Protein AF-0000000067476682 (afdb_homodimer)

Structure (mmCIF, N/CA/C/O backbone):
data_AF-0000000067476682-model_v1
#
loop_
_entity.id
_entity.type
_entity.pdbx_description
1 polymer 'Dehydrogenase/reductase SDR family member 6'
#
loop_
_atom_site.group_PDB
_atom_site.id
_atom_site.type_symbol
_atom_site.label_atom_id
_atom_site.label_alt_id
_atom_site.label_comp_id
_atom_site.label_asym_id
_atom_site.label_entity_id
_atom_site.label_seq_id
_atom_site.pdbx_PDB_ins_code
_atom_site.Cartn_x
_atom_site.Cartn_y
_atom_site.Cartn_z
_atom_site.occupancy
_atom_site.B_iso_or_equiv
_atom_site.auth_seq_id
_atom_site.auth_comp_id
_atom_site.auth_asym_id
_atom_site.auth_atom_id
_atom_site.pdbx_PDB_model_num
ATOM 1 N N . GLN A 1 1 ? -18.172 19.844 29.688 1 19.16 1 GLN A N 1
ATOM 2 C CA . GLN A 1 1 ? -17.781 18.531 29.156 1 19.16 1 GLN A CA 1
ATOM 3 C C . GLN A 1 1 ? -17.531 18.609 27.641 1 19.16 1 GLN A C 1
ATOM 5 O O . GLN A 1 1 ? -18.453 18.906 26.875 1 19.16 1 GLN A O 1
ATOM 10 N N . ALA A 1 2 ? -16.422 19.125 27.109 1 26.39 2 ALA A N 1
ATOM 11 C CA . ALA A 1 2 ? -16.125 19.641 25.766 1 26.39 2 ALA A CA 1
ATOM 12 C C . ALA A 1 2 ? -16.328 18.547 24.719 1 26.39 2 ALA A C 1
ATOM 14 O O . ALA A 1 2 ? -16.094 17.359 24.969 1 26.39 2 ALA A O 1
ATOM 15 N N . PRO A 1 3 ? -17.359 18.734 23.844 1 30.62 3 PRO A N 1
ATOM 16 C CA . PRO A 1 3 ? -17.703 17.688 22.875 1 30.62 3 PRO A CA 1
ATOM 17 C C . PRO A 1 3 ? -16.469 16.984 22.297 1 30.62 3 PRO A C 1
ATOM 19 O O . PRO A 1 3 ? -15.375 17.578 22.281 1 30.62 3 PRO A O 1
ATOM 22 N N . PRO A 1 4 ? -16.375 15.688 22.531 1 30.41 4 PRO A N 1
ATOM 23 C CA . PRO A 1 4 ? -15.266 14.891 22.016 1 30.41 4 PRO A CA 1
ATOM 24 C C . PRO A 1 4 ? -14.781 15.367 20.641 1 30.41 4 PRO A C 1
ATOM 26 O O . PRO A 1 4 ? -15.602 15.695 19.781 1 30.41 4 PRO A O 1
ATOM 29 N N . ARG A 1 5 ? -13.82 16.344 20.578 1 29.7 5 ARG A N 1
ATOM 30 C CA . ARG A 1 5 ? -13.031 16.875 19.469 1 29.7 5 ARG A CA 1
ATOM 31 C C . ARG A 1 5 ? -12.859 15.82 18.375 1 29.7 5 ARG A C 1
ATOM 33 O O . ARG A 1 5 ? -12.102 14.859 18.531 1 29.7 5 ARG A O 1
ATOM 40 N N . LEU A 1 6 ? -13.977 15.281 17.922 1 29.8 6 LEU A N 1
ATOM 41 C CA . LEU A 1 6 ? -14.047 14.586 16.656 1 29.8 6 LEU A CA 1
ATOM 42 C C . LEU A 1 6 ? -13.164 15.266 15.609 1 29.8 6 LEU A C 1
ATOM 44 O O . LEU A 1 6 ? -13.633 16.109 14.836 1 29.8 6 LEU A O 1
ATOM 48 N N . PHE A 1 7 ? -12.289 16.188 15.984 1 33.16 7 PHE A N 1
ATOM 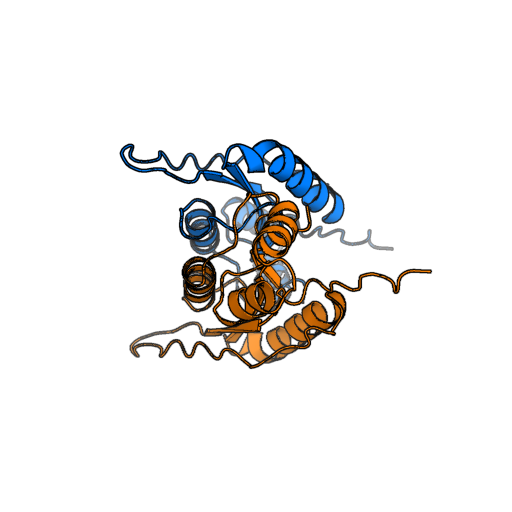49 C CA . PHE A 1 7 ? -11.336 16.594 14.953 1 33.16 7 PHE A CA 1
ATOM 50 C C . PHE A 1 7 ? -11.039 15.445 14 1 33.16 7 PHE A C 1
ATOM 52 O O . PHE A 1 7 ? -10.219 14.578 14.305 1 33.16 7 PHE A O 1
ATOM 59 N N . GLY A 1 8 ? -12.086 14.734 13.656 1 35.16 8 GLY A N 1
ATOM 60 C CA . GLY A 1 8 ? -12.125 13.68 12.656 1 35.16 8 GLY A CA 1
ATOM 61 C C . GLY A 1 8 ? -11.102 13.867 11.547 1 35.16 8 GLY A C 1
ATOM 62 O O . GLY A 1 8 ? -10.93 14.977 11.039 1 35.16 8 GLY A O 1
ATOM 63 N N . CYS A 1 9 ? -10 13.367 11.664 1 37.69 9 CYS A N 1
ATOM 64 C CA . CYS A 1 9 ? -8.938 13.258 10.672 1 37.69 9 CYS A CA 1
ATOM 65 C C . CYS A 1 9 ? -9.508 13.328 9.258 1 37.69 9 CYS A C 1
ATOM 67 O O . CYS A 1 9 ? -10.117 12.367 8.781 1 37.69 9 CYS A O 1
ATOM 69 N N . PHE A 1 10 ? -10.422 14.234 8.945 1 40.09 10 PHE A N 1
ATOM 70 C CA . PHE A 1 10 ? -10.93 14.672 7.648 1 40.09 10 PHE A CA 1
ATOM 71 C C . PHE A 1 10 ? -10.023 14.195 6.52 1 40.09 10 PHE A C 1
ATOM 73 O O . PHE A 1 10 ? -10.5 13.812 5.449 1 40.09 10 PHE A O 1
ATOM 80 N N . SER A 1 11 ? -8.758 14.695 6.625 1 45.28 11 SER A N 1
ATOM 81 C CA . SER A 1 11 ? -7.938 14.758 5.418 1 45.28 11 SER A CA 1
ATOM 82 C C . SER A 1 11 ? -7.672 13.359 4.867 1 45.28 11 SER A C 1
ATOM 84 O O . SER A 1 11 ? -6.898 13.195 3.922 1 45.28 11 SER A O 1
ATOM 86 N N . ASN A 1 12 ? -8.281 12.445 5.582 1 52.34 12 ASN A N 1
ATOM 87 C CA . ASN A 1 12 ? -8.078 11.062 5.164 1 52.34 12 ASN A CA 1
ATOM 88 C C . ASN A 1 12 ? -8.977 10.695 3.988 1 52.34 12 ASN A C 1
ATOM 90 O O . ASN A 1 12 ? -9.773 9.758 4.086 1 52.34 12 ASN A O 1
ATOM 94 N N . GLN A 1 13 ? -9.18 11.711 3.188 1 54.38 13 GLN A N 1
ATOM 95 C CA . GLN A 1 13 ? -9.961 11.344 2.008 1 54.38 13 GLN A CA 1
ATOM 96 C C . GLN A 1 13 ? -9.336 10.156 1.281 1 54.38 13 GLN A C 1
ATOM 98 O O . GLN A 1 13 ? -8.258 10.273 0.7 1 54.38 13 GLN A O 1
ATOM 103 N N . ARG A 1 14 ? -10 9.062 1.567 1 65.75 14 ARG A N 1
ATOM 104 C CA . ARG A 1 14 ? -9.664 7.871 0.803 1 65.75 14 ARG A CA 1
ATOM 105 C C . ARG A 1 14 ? -10.266 7.922 -0.595 1 65.75 14 ARG A C 1
ATOM 107 O O . ARG A 1 14 ? -11.344 8.484 -0.788 1 65.75 14 ARG A O 1
ATOM 114 N N . PHE A 1 15 ? -9.469 7.566 -1.583 1 65.5 15 PHE A N 1
ATOM 115 C CA . PHE A 1 15 ? -9.984 7.516 -2.949 1 65.5 15 PHE A CA 1
ATOM 116 C C . PHE A 1 15 ? -9.492 6.262 -3.662 1 65.5 15 PHE A C 1
ATOM 118 O O . PHE A 1 15 ? -8.555 5.605 -3.201 1 65.5 15 PHE A O 1
ATOM 125 N N . TRP A 1 16 ? -10.258 5.852 -4.695 1 70.75 16 TRP A N 1
ATOM 126 C CA . TRP A 1 16 ? -9.945 4.641 -5.445 1 70.75 16 TRP A CA 1
ATOM 127 C C . TRP A 1 16 ? -9.094 4.957 -6.668 1 70.75 16 TRP A C 1
ATOM 129 O O . TRP A 1 16 ? -9.273 6 -7.301 1 70.75 16 TRP A O 1
ATOM 139 N N . ILE A 1 17 ? -8.234 4.105 -6.965 1 68.69 17 ILE A N 1
ATOM 140 C CA . ILE A 1 17 ? -7.426 4.145 -8.18 1 68.69 17 ILE A CA 1
ATOM 141 C C . ILE A 1 17 ? -7.559 2.824 -8.93 1 68.69 17 ILE A C 1
ATOM 143 O O . ILE A 1 17 ? -7.543 1.751 -8.328 1 68.69 17 ILE A O 1
ATOM 147 N N . LYS A 1 18 ? -7.801 2.99 -10.227 1 72.44 18 LYS A N 1
ATOM 148 C CA . LYS A 1 18 ? -7.891 1.822 -11.094 1 72.44 18 LYS A CA 1
ATOM 149 C C . LYS A 1 18 ? -6.676 1.73 -12.016 1 72.44 18 LYS A C 1
ATOM 151 O O . LYS A 1 18 ? -6.172 2.75 -12.492 1 72.44 18 LYS A O 1
ATOM 156 N N . GLY A 1 19 ? -6.113 0.581 -12.117 1 74.94 19 GLY A N 1
ATOM 157 C CA . GLY A 1 19 ? -5.082 0.256 -13.086 1 74.94 19 GLY A CA 1
ATOM 158 C C . GLY A 1 19 ? -5.469 -0.875 -14.016 1 74.94 19 GLY A C 1
ATOM 159 O O . GLY A 1 19 ? -6.145 -1.82 -13.602 1 74.94 19 GLY A O 1
ATOM 160 N N . ASN A 1 20 ? -5.215 -0.686 -15.312 1 68.81 20 ASN A N 1
ATOM 161 C CA . ASN A 1 20 ? -5.484 -1.728 -16.297 1 68.81 20 ASN A CA 1
ATOM 162 C C . ASN A 1 20 ? -4.199 -2.238 -16.938 1 68.81 20 ASN A C 1
ATOM 164 O O . ASN A 1 20 ? -3.268 -1.466 -17.172 1 68.81 20 ASN A O 1
ATOM 168 N N . ARG A 1 21 ? -4.027 -3.584 -16.922 1 61.19 21 ARG A N 1
ATOM 169 C CA . ARG A 1 21 ? -2.902 -4.152 -17.656 1 61.19 21 ARG A CA 1
ATOM 170 C C . ARG A 1 21 ? -2.969 -3.781 -19.141 1 61.19 21 ARG A C 1
ATOM 172 O O . ARG A 1 21 ? -4.004 -3.951 -19.781 1 61.19 21 ARG A O 1
ATOM 179 N N . THR A 1 22 ? -1.966 -2.852 -19.609 1 50.19 22 THR A N 1
ATOM 180 C CA . THR A 1 22 ? -1.928 -2.623 -21.047 1 50.19 22 THR A CA 1
ATOM 181 C C . THR A 1 22 ? -1.384 -3.85 -21.781 1 50.19 22 THR A C 1
ATOM 183 O O . THR A 1 22 ? -0.297 -4.336 -21.453 1 50.19 22 THR A O 1
ATOM 186 N N . ARG A 1 23 ? -2.057 -4.754 -22.297 1 44.69 23 ARG A N 1
ATOM 187 C CA . ARG A 1 23 ? -1.499 -5.656 -23.297 1 44.69 23 ARG A CA 1
ATOM 188 C C . ARG A 1 23 ? -0.653 -4.898 -24.297 1 44.69 23 ARG A C 1
ATOM 190 O O . ARG A 1 23 ? -0.746 -3.672 -24.406 1 44.69 23 ARG A O 1
ATOM 197 N N . SER A 1 24 ? -0.062 -5.547 -25.484 1 42.34 24 SER A N 1
ATOM 198 C CA . SER A 1 24 ? 0.793 -5.109 -26.578 1 42.34 24 SER A CA 1
ATOM 199 C C . SER A 1 24 ? 0.52 -3.652 -26.938 1 42.34 24 SER A C 1
ATOM 201 O O . SER A 1 24 ? 1.442 -2.838 -27 1 42.34 24 SER A O 1
ATOM 203 N N . GLY A 1 25 ? -0.14 -3.316 -28.219 1 37.5 25 GLY A N 1
ATOM 204 C CA . GLY A 1 25 ? -0.131 -2.186 -29.125 1 37.5 25 GLY A CA 1
ATOM 205 C C . GLY A 1 25 ? -0.597 -0.894 -28.484 1 37.5 25 GLY A C 1
ATOM 206 O O . GLY A 1 25 ? -0.503 0.177 -29.094 1 37.5 25 GLY A O 1
ATOM 207 N N . HIS A 1 26 ? -1.739 -0.878 -27.891 1 33.44 26 HIS A N 1
ATOM 208 C CA . HIS A 1 26 ? -2.338 0.439 -27.703 1 33.44 26 HIS A CA 1
ATOM 209 C C . HIS A 1 26 ? -1.834 1.094 -26.422 1 33.44 26 HIS A C 1
ATOM 211 O O . HIS A 1 26 ? -1.628 0.415 -25.422 1 33.44 26 HIS A O 1
ATOM 217 N N . LYS A 1 27 ? -1.306 2.24 -26.719 1 34.56 27 LYS A N 1
ATOM 218 C CA . LYS A 1 27 ? -1.005 3.225 -25.672 1 34.56 27 LYS A CA 1
ATOM 219 C C . LYS A 1 27 ? -2.035 3.174 -24.562 1 34.56 27 LYS A C 1
ATOM 221 O O . LYS A 1 27 ? -3.223 3.41 -24.781 1 34.56 27 LYS A O 1
ATOM 226 N N . GLY A 1 28 ? -2.094 2.098 -23.75 1 34.84 28 GLY A N 1
ATOM 227 C CA . GLY A 1 28 ? -3.029 1.977 -22.656 1 34.84 28 GLY A CA 1
ATOM 228 C C . GLY A 1 28 ? -3.324 3.299 -21.969 1 34.84 28 GLY A C 1
ATOM 229 O O . GLY A 1 28 ? -2.412 3.979 -21.5 1 34.84 28 GLY A O 1
ATOM 230 N N . GLU A 1 29 ? -4.281 3.912 -22.5 1 33.38 29 GLU A N 1
ATOM 231 C CA . GLU A 1 29 ? -4.832 5.062 -21.797 1 33.38 29 GLU A CA 1
ATOM 232 C C . GLU A 1 29 ? -5.062 4.75 -20.312 1 33.38 29 GLU A C 1
ATOM 234 O O . GLU A 1 29 ? -5.75 3.785 -19.984 1 33.38 29 GLU A O 1
ATOM 239 N N . GLN A 1 30 ? -4.031 4.918 -19.609 1 38.88 30 GLN A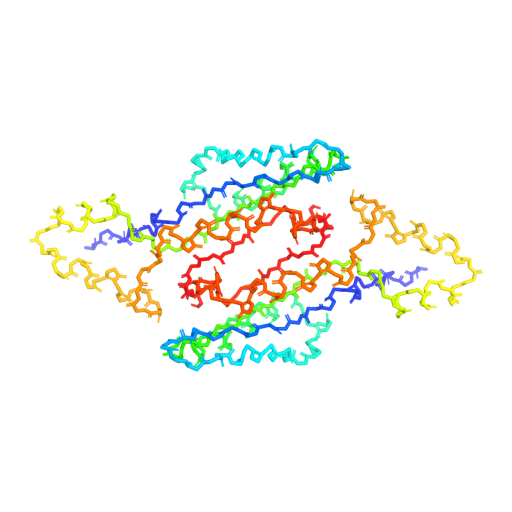 N 1
ATOM 240 C CA . GLN A 1 30 ? -4.082 4.887 -18.141 1 38.88 30 GLN A CA 1
ATOM 241 C C . GLN A 1 30 ? -5.266 5.688 -17.625 1 38.88 30 GLN A C 1
ATOM 243 O O . GLN A 1 30 ? -5.348 6.898 -17.828 1 38.88 30 GLN A O 1
ATOM 248 N N . GLN A 1 31 ? -6.523 5.258 -17.859 1 35.72 31 GLN A N 1
ATOM 249 C CA . GLN A 1 31 ? -7.562 6.059 -17.234 1 35.72 31 GLN A CA 1
ATOM 250 C C . GLN A 1 31 ? -7.473 5.973 -15.711 1 35.72 31 GLN A C 1
ATOM 252 O O . GLN A 1 31 ? -7.492 4.879 -15.141 1 35.72 31 GLN A O 1
ATOM 257 N N . ILE A 1 32 ? -6.711 6.766 -15.172 1 38.81 32 ILE A N 1
ATOM 258 C CA . ILE A 1 32 ? -6.809 7.02 -13.742 1 38.81 32 ILE A CA 1
ATOM 259 C C . ILE A 1 32 ? -8.258 7.309 -13.359 1 38.81 32 ILE A C 1
ATOM 261 O O . ILE A 1 32 ? -8.789 8.375 -13.688 1 38.81 32 ILE A O 1
ATOM 265 N N . GLY A 1 33 ? -9.109 6.398 -13.586 1 33.12 33 GLY A N 1
ATOM 266 C CA . GLY A 1 33 ? -10.422 6.707 -13.031 1 33.12 33 GLY A CA 1
ATOM 267 C C . GLY A 1 33 ? -10.398 6.887 -11.523 1 33.12 33 GLY A C 1
ATOM 268 O O . GLY A 1 33 ? -10 5.98 -10.789 1 33.12 33 GLY A O 1
ATOM 269 N N . VAL A 1 34 ? -10 8.016 -11.109 1 34.44 34 VAL A N 1
ATOM 270 C CA . VAL A 1 34 ? -10.305 8.352 -9.719 1 34.44 34 VAL A CA 1
ATOM 271 C C . VAL A 1 34 ? -11.789 8.141 -9.445 1 34.44 34 VAL A C 1
ATOM 273 O O . VAL A 1 34 ? -12.641 8.781 -10.07 1 34.44 34 VAL A O 1
ATOM 276 N N . VAL A 1 35 ? -12.234 6.992 -9.367 1 34.34 35 VAL A N 1
ATOM 277 C CA . VAL A 1 35 ? -13.602 6.934 -8.859 1 34.34 35 VAL A CA 1
ATOM 278 C C . VAL A 1 35 ? -13.742 7.855 -7.648 1 34.34 35 VAL A C 1
ATOM 280 O O . VAL A 1 35 ? -12.805 8.008 -6.859 1 34.34 35 VAL A O 1
ATOM 283 N N . ASN A 1 36 ? -14.695 8.688 -7.781 1 33.31 36 ASN A N 1
ATOM 284 C CA . ASN A 1 36 ? -15.07 9.789 -6.902 1 33.31 36 ASN A CA 1
ATOM 285 C C . ASN A 1 36 ? -14.789 9.461 -5.441 1 33.31 36 ASN A C 1
ATOM 287 O O . ASN A 1 36 ? -14.578 8.297 -5.09 1 33.31 36 ASN A O 1
ATOM 291 N N . ARG A 1 37 ? -15.227 10.516 -4.555 1 35.59 37 ARG A N 1
ATOM 292 C CA . ARG A 1 37 ? -15.117 10.977 -3.174 1 35.59 37 ARG A CA 1
ATOM 293 C C . ARG A 1 37 ? -15.469 9.859 -2.197 1 35.59 37 ARG A C 1
ATOM 295 O O . ARG A 1 37 ? -16.641 9.469 -2.096 1 35.59 37 ARG A O 1
ATOM 302 N N . CYS A 1 38 ? -14.875 8.914 -2.271 1 36.38 38 CYS A N 1
ATOM 303 C CA . CYS A 1 38 ? -15.266 7.965 -1.234 1 36.38 38 CYS A CA 1
ATOM 304 C C . CYS A 1 38 ? -15.453 8.664 0.105 1 36.38 38 CYS A C 1
ATOM 306 O O . CYS A 1 38 ? -14.875 9.727 0.339 1 36.38 38 CYS A O 1
ATOM 308 N N . VAL A 1 39 ? -16.375 8.07 0.987 1 36.25 39 VAL A N 1
ATOM 309 C CA . VAL A 1 39 ? -17.047 8.383 2.244 1 36.25 39 VAL A CA 1
ATOM 310 C C . VAL A 1 39 ? -16.016 8.641 3.334 1 36.25 39 VAL A C 1
ATOM 312 O O . VAL A 1 39 ? -15.164 7.793 3.611 1 36.25 39 VAL A O 1
ATOM 315 N N . TYR A 1 40 ? -15.578 9.875 3.289 1 38.38 40 TYR A N 1
ATOM 316 C CA . TYR A 1 40 ? -14.945 10.211 4.562 1 38.38 40 TYR A CA 1
ATOM 317 C C . TYR A 1 40 ? -15.453 9.312 5.68 1 38.38 40 TYR A C 1
ATOM 319 O O . TYR A 1 40 ? -14.688 8.906 6.555 1 38.38 40 TYR A O 1
ATOM 327 N N . SER A 1 41 ? -16.875 9.297 5.727 1 41.16 41 SER A N 1
ATOM 328 C CA . SER A 1 41 ? -17.531 8.797 6.934 1 41.16 41 SER A CA 1
ATOM 329 C C . SER A 1 41 ? -17.516 7.277 6.98 1 41.16 41 SER A C 1
ATOM 331 O O . SER A 1 41 ? -17.984 6.672 7.949 1 41.16 41 SER A O 1
ATOM 333 N N . THR A 1 42 ? -17.125 6.754 5.875 1 46.69 42 THR A N 1
ATOM 334 C CA . THR A 1 42 ? -17.219 5.309 6.051 1 46.69 42 THR A CA 1
ATOM 335 C C . THR A 1 42 ? -16.016 4.773 6.812 1 46.69 42 THR A C 1
ATOM 337 O O . THR A 1 42 ? -14.922 5.355 6.754 1 46.69 42 THR A O 1
ATOM 340 N N . THR A 1 43 ? -16.297 4.043 7.793 1 57.59 43 THR A N 1
ATOM 341 C CA . THR A 1 43 ? -15.281 3.379 8.602 1 57.59 43 THR A CA 1
ATOM 342 C C . THR A 1 43 ? -14.227 2.73 7.719 1 57.59 43 THR A C 1
ATOM 344 O O . THR A 1 43 ? -14.484 2.414 6.559 1 57.59 43 THR A O 1
ATOM 347 N N . LYS A 1 44 ? -13.016 2.92 8.055 1 60.06 44 LYS A N 1
ATOM 348 C CA . LYS A 1 44 ? -11.883 2.248 7.414 1 60.06 44 LYS A CA 1
ATOM 349 C C . LYS A 1 44 ? -12.273 0.851 6.938 1 60.06 44 LYS A C 1
ATOM 351 O O . LYS A 1 44 ? -11.945 0.458 5.82 1 60.06 44 LYS A O 1
ATOM 356 N N . ALA A 1 45 ? -13.055 0.19 7.734 1 64.69 45 ALA A N 1
ATOM 357 C CA . ALA A 1 45 ? -13.461 -1.174 7.406 1 64.69 45 ALA A CA 1
ATOM 358 C C . ALA A 1 45 ? -14.383 -1.195 6.191 1 64.69 45 ALA A C 1
ATOM 360 O O . ALA A 1 45 ? -14.25 -2.061 5.32 1 64.69 45 ALA A O 1
ATOM 361 N N . ALA A 1 46 ? -15.305 -0.254 6.145 1 68.69 46 ALA A N 1
ATOM 362 C CA . ALA A 1 46 ? -16.25 -0.21 5.035 1 68.69 46 ALA A CA 1
ATOM 363 C C . ALA A 1 46 ? -15.547 0.092 3.717 1 68.69 46 ALA A C 1
ATOM 365 O O . ALA A 1 46 ? -15.852 -0.516 2.688 1 68.69 46 ALA A O 1
ATOM 366 N N . VAL A 1 47 ? -14.578 0.922 3.764 1 71.12 47 VAL A N 1
ATOM 367 C CA . VAL A 1 47 ? -13.844 1.296 2.559 1 71.12 47 VAL A CA 1
ATOM 368 C C . VAL A 1 47 ? -13.008 0.113 2.074 1 71.12 47 VAL A C 1
ATOM 370 O O . VAL A 1 47 ? -12.969 -0.18 0.878 1 71.12 47 VAL A O 1
ATOM 373 N N . ILE A 1 48 ? -12.359 -0.546 3.027 1 74.06 48 ILE A N 1
ATOM 374 C CA . ILE A 1 48 ? -11.57 -1.719 2.68 1 74.06 48 ILE A CA 1
ATOM 375 C C . ILE A 1 48 ? -12.469 -2.785 2.059 1 74.06 48 ILE A C 1
ATOM 377 O O . ILE A 1 48 ? -12.133 -3.361 1.021 1 74.06 48 ILE A O 1
ATOM 381 N N . GLY A 1 49 ? -13.641 -2.969 2.705 1 76.19 49 GLY A N 1
ATOM 382 C CA . GLY A 1 49 ? -14.586 -3.932 2.17 1 76.19 49 GLY A CA 1
ATOM 383 C C . GLY A 1 49 ? -15.078 -3.576 0.779 1 76.19 49 GLY A C 1
ATOM 384 O O . GLY A 1 49 ? -15.117 -4.43 -0.109 1 76.19 49 GLY A O 1
ATOM 385 N N . LEU A 1 50 ? -15.398 -2.387 0.587 1 72.31 50 LEU A N 1
ATOM 386 C CA . LEU A 1 50 ? -15.867 -1.937 -0.719 1 72.31 50 LEU A CA 1
ATOM 387 C C . LEU A 1 50 ? -14.766 -2.062 -1.764 1 72.31 50 LEU A C 1
ATOM 389 O O . LEU A 1 50 ? -15.016 -2.498 -2.891 1 72.31 50 LEU A O 1
ATOM 393 N N . THR A 1 51 ? -13.555 -1.681 -1.373 1 78.38 51 THR A N 1
ATOM 394 C CA . THR A 1 51 ? -12.414 -1.803 -2.273 1 78.38 51 THR A CA 1
ATOM 395 C C . THR A 1 51 ? -12.227 -3.252 -2.717 1 78.38 51 THR A C 1
ATOM 397 O O . THR A 1 51 ? -12.016 -3.521 -3.9 1 78.38 51 THR A O 1
ATOM 400 N N . LYS A 1 52 ? -12.398 -4.129 -1.79 1 81.69 52 LYS A N 1
ATOM 401 C CA . LYS A 1 52 ? -12.242 -5.551 -2.092 1 81.69 52 LYS A CA 1
ATOM 402 C C . LYS A 1 52 ? -13.344 -6.039 -3.027 1 81.69 52 LYS A C 1
ATOM 404 O O . LYS A 1 52 ? -13.078 -6.793 -3.965 1 81.69 52 LYS A O 1
ATOM 409 N N . SER A 1 53 ? -14.547 -5.57 -2.762 1 79.75 53 SER A N 1
ATOM 410 C CA . SER A 1 53 ? -15.68 -5.977 -3.596 1 79.75 53 SER A CA 1
ATOM 411 C C . SER A 1 53 ? -15.492 -5.516 -5.035 1 79.75 53 SER A C 1
ATOM 413 O O . SER A 1 53 ? -15.68 -6.297 -5.973 1 79.75 53 SER A O 1
ATOM 415 N N . VAL A 1 54 ? -15.109 -4.34 -5.246 1 77.81 54 VAL A N 1
ATOM 416 C CA . VAL A 1 54 ? -14.914 -3.779 -6.578 1 77.81 54 VAL A CA 1
ATOM 417 C C . VAL A 1 54 ? -13.758 -4.496 -7.273 1 77.81 54 VAL A C 1
ATOM 419 O O . VAL A 1 54 ? -13.859 -4.855 -8.453 1 77.81 54 VAL A O 1
ATOM 422 N N . ALA A 1 55 ? -12.711 -4.676 -6.578 1 84.75 55 ALA A N 1
ATOM 423 C CA . ALA A 1 55 ? -11.57 -5.371 -7.16 1 84.75 55 ALA A CA 1
ATOM 424 C C . ALA A 1 55 ? -11.953 -6.781 -7.602 1 84.75 55 ALA A C 1
ATOM 426 O O . ALA A 1 55 ? -11.547 -7.234 -8.68 1 84.75 55 ALA A O 1
ATOM 427 N N . ALA A 1 56 ? -12.719 -7.406 -6.793 1 83.88 56 ALA A N 1
ATOM 428 C CA . ALA A 1 56 ? -13.133 -8.773 -7.098 1 83.88 56 ALA A CA 1
ATOM 429 C C . ALA A 1 56 ? -13.977 -8.82 -8.367 1 83.88 56 ALA A C 1
ATOM 431 O O . ALA A 1 56 ? -13.844 -9.75 -9.172 1 83.88 56 ALA A O 1
ATOM 432 N N . ASP A 1 57 ? -14.742 -7.828 -8.539 1 79.31 57 ASP A N 1
ATOM 433 C CA . ASP A 1 57 ? -15.656 -7.789 -9.672 1 79.31 57 ASP A CA 1
ATOM 434 C C . ASP A 1 57 ? -14.906 -7.602 -10.984 1 79.31 57 ASP A C 1
ATOM 436 O O . ASP A 1 57 ? -15.367 -8.031 -12.039 1 79.31 57 ASP A O 1
ATOM 440 N N . PHE A 1 58 ? -13.656 -7.074 -10.898 1 81.56 58 PHE A N 1
ATOM 441 C CA . PHE A 1 58 ? -13.023 -6.672 -12.148 1 81.56 58 PHE A CA 1
ATOM 442 C C . PHE A 1 58 ? -11.695 -7.395 -12.336 1 81.56 58 PHE A C 1
ATOM 444 O O . PHE A 1 58 ? -11.031 -7.227 -13.367 1 81.56 58 PHE A O 1
ATOM 451 N N . ILE A 1 59 ? -11.336 -8.195 -11.422 1 82.81 59 ILE A N 1
ATOM 452 C CA . ILE A 1 59 ? -10 -8.789 -11.414 1 82.81 59 ILE A CA 1
ATOM 453 C C . ILE A 1 59 ? -9.836 -9.695 -12.641 1 82.81 59 ILE A C 1
ATOM 455 O O . ILE A 1 59 ? -8.766 -9.734 -13.25 1 82.81 59 ILE A O 1
ATOM 459 N N . GLN A 1 60 ? -10.852 -10.367 -13.039 1 82.88 60 GLN A N 1
ATOM 460 C CA . GLN A 1 60 ? -10.773 -11.289 -14.164 1 82.88 60 GLN A CA 1
ATOM 461 C C . GLN A 1 60 ? -10.664 -10.539 -15.484 1 82.88 60 GLN A C 1
ATOM 463 O O . GLN A 1 60 ? -10.227 -11.102 -16.484 1 82.88 60 GLN A O 1
ATOM 468 N N . GLN A 1 61 ? -11.039 -9.273 -15.477 1 83.69 61 GLN A N 1
ATOM 469 C CA . GLN A 1 61 ? -10.938 -8.438 -16.672 1 83.69 61 GLN A CA 1
ATOM 470 C C . GLN A 1 61 ? -9.578 -7.758 -16.75 1 83.69 61 GLN A C 1
ATOM 472 O O . GLN A 1 61 ? -9.32 -6.98 -17.672 1 83.69 61 GLN A O 1
ATOM 477 N N . GLY A 1 62 ? -8.797 -7.934 -15.742 1 82.62 62 GLY A N 1
ATOM 478 C CA . GLY A 1 62 ? -7.48 -7.324 -15.734 1 82.62 62 GLY A CA 1
ATOM 479 C C . GLY A 1 62 ? -7.484 -5.91 -15.18 1 82.62 62 GLY A C 1
ATOM 480 O O . GLY A 1 62 ? -6.531 -5.152 -15.391 1 82.62 62 GLY A O 1
ATOM 481 N N . ILE A 1 63 ? -8.656 -5.543 -14.578 1 83.38 63 ILE A N 1
ATOM 482 C CA . ILE A 1 63 ? -8.773 -4.215 -13.992 1 83.38 63 ILE A CA 1
ATOM 483 C C . ILE A 1 63 ? -8.453 -4.281 -12.5 1 83.38 63 ILE A C 1
ATOM 485 O O . ILE A 1 63 ? -9.031 -5.086 -11.766 1 83.38 63 ILE A O 1
ATOM 489 N N . ARG A 1 64 ? -7.492 -3.574 -12.094 1 88.19 64 ARG A N 1
ATOM 490 C CA . ARG A 1 64 ? -7.105 -3.471 -10.688 1 88.19 64 ARG A CA 1
ATOM 491 C C . ARG A 1 64 ? -7.82 -2.311 -10.008 1 88.19 64 ARG A C 1
ATOM 493 O O . ARG A 1 64 ? -8.156 -1.316 -10.656 1 88.19 64 ARG A O 1
ATOM 500 N N . CYS A 1 65 ? -8.172 -2.457 -8.773 1 86.44 65 CYS A N 1
ATOM 501 C CA . CYS A 1 65 ? -8.781 -1.399 -7.977 1 86.44 65 CYS A CA 1
ATOM 502 C C . CYS A 1 65 ? -8.172 -1.351 -6.578 1 86.44 65 CYS A C 1
ATOM 504 O O . CYS A 1 65 ? -8.148 -2.359 -5.871 1 86.44 65 CYS A O 1
ATOM 506 N N . ASN A 1 66 ? -7.617 -0.159 -6.211 1 89.19 66 ASN A N 1
ATOM 507 C CA . ASN A 1 66 ? -7.059 0.064 -4.883 1 89.19 66 ASN A CA 1
ATOM 508 C C . ASN A 1 66 ? -7.559 1.37 -4.273 1 89.19 66 ASN A C 1
ATOM 510 O O . ASN A 1 66 ? -8.016 2.26 -4.992 1 89.19 66 ASN A O 1
ATOM 514 N N . CYS A 1 67 ? -7.562 1.357 -3.008 1 85.94 67 CYS A N 1
ATOM 515 C CA . CYS A 1 67 ? -7.934 2.572 -2.291 1 85.94 67 CYS A CA 1
ATOM 516 C C . CYS A 1 67 ? -6.707 3.248 -1.691 1 85.94 67 CYS A C 1
ATOM 518 O O . CYS A 1 67 ? -5.895 2.596 -1.034 1 85.94 67 CYS A O 1
ATOM 520 N N . VAL A 1 68 ? -6.531 4.559 -2.023 1 88.88 68 VAL A N 1
ATOM 521 C CA . VAL A 1 68 ? -5.449 5.352 -1.446 1 88.88 68 VAL A CA 1
ATOM 522 C C . VAL A 1 68 ? -5.93 6.023 -0.161 1 88.88 68 VAL A C 1
ATOM 524 O O . VAL A 1 68 ? -6.996 6.641 -0.138 1 88.88 68 VAL A O 1
ATOM 527 N N . CYS A 1 69 ? -5.148 5.836 0.89 1 86.5 69 CYS A N 1
ATOM 528 C CA . CYS A 1 69 ? -5.488 6.375 2.201 1 86.5 69 CYS A CA 1
ATOM 529 C C . CYS A 1 69 ? -4.441 7.383 2.664 1 86.5 69 CYS A C 1
ATOM 531 O O . CYS A 1 69 ? -3.512 7.027 3.389 1 86.5 69 CYS A O 1
ATOM 533 N N . PRO A 1 70 ? -4.707 8.625 2.357 1 89.56 70 PRO A N 1
ATOM 534 C CA . PRO A 1 70 ? -3.73 9.648 2.721 1 89.56 70 PRO A CA 1
ATOM 535 C C . PRO A 1 70 ? -3.902 10.148 4.156 1 89.56 70 PRO A C 1
ATOM 537 O O . PRO A 1 70 ? -4.949 9.93 4.766 1 89.56 70 PRO A O 1
ATOM 540 N N . GLY A 1 71 ? -2.744 10.633 4.715 1 89.25 71 GLY A N 1
ATOM 541 C CA . GLY A 1 71 ? -2.855 11.477 5.895 1 89.25 71 GLY A CA 1
ATOM 542 C C . GLY A 1 71 ? -3.303 12.891 5.582 1 89.25 71 GLY A C 1
ATOM 543 O O . GLY A 1 71 ? -4.168 13.102 4.73 1 89.25 71 GLY A O 1
ATOM 544 N N . THR A 1 72 ? -2.764 13.789 6.371 1 88.88 72 THR A N 1
ATOM 545 C CA . THR A 1 72 ? -3.074 15.195 6.125 1 88.88 72 THR A CA 1
ATOM 546 C C . THR A 1 72 ? -2.234 15.734 4.969 1 88.88 72 THR A C 1
ATOM 548 O O . THR A 1 72 ? -1.004 15.758 5.051 1 88.88 72 THR A O 1
ATOM 551 N N . VAL A 1 73 ? -2.926 16.125 3.936 1 91.25 73 VAL A N 1
ATOM 552 C CA . VAL A 1 73 ? -2.266 16.641 2.742 1 91.25 73 VAL A CA 1
ATOM 553 C C . VAL A 1 73 ? -2.355 18.172 2.721 1 91.25 73 VAL A C 1
ATOM 555 O O . VAL A 1 73 ? -3.402 18.734 3.043 1 91.25 73 VAL A O 1
ATOM 558 N N . ASP A 1 74 ? -1.222 18.828 2.391 1 93.06 74 ASP A N 1
ATOM 559 C CA . ASP A 1 74 ? -1.22 20.281 2.248 1 93.06 74 ASP A CA 1
ATOM 560 C C . ASP A 1 74 ? -2.008 20.719 1.013 1 93.06 74 ASP A C 1
ATOM 562 O O . ASP A 1 74 ? -1.479 20.719 -0.1 1 93.06 74 ASP A O 1
ATOM 566 N N . THR A 1 75 ? -3.254 21.047 1.223 1 90.38 75 THR A N 1
ATOM 567 C CA . THR A 1 75 ? -4.16 21.469 0.164 1 90.38 75 THR A CA 1
ATOM 568 C C . THR A 1 75 ? -4.684 22.891 0.435 1 90.38 75 THR A C 1
ATOM 570 O O . THR A 1 75 ? -4.617 23.375 1.566 1 90.38 75 THR A O 1
ATOM 573 N N . PRO A 1 76 ? -5.16 23.516 -0.675 1 90.19 76 PRO A N 1
ATOM 574 C CA . PRO A 1 76 ? -5.801 24.812 -0.45 1 90.19 76 PRO A CA 1
ATOM 575 C C . PRO A 1 76 ? -6.957 24.719 0.546 1 90.19 76 PRO A C 1
ATOM 577 O O . PRO A 1 76 ? -7.133 25.625 1.368 1 90.19 76 PRO A O 1
ATOM 580 N N . SER A 1 77 ? -7.691 23.641 0.453 1 84.62 77 SER A N 1
ATOM 581 C CA . SER A 1 77 ? -8.797 23.469 1.384 1 84.62 77 SER A CA 1
ATOM 582 C C . SER A 1 77 ? -8.305 23.391 2.824 1 84.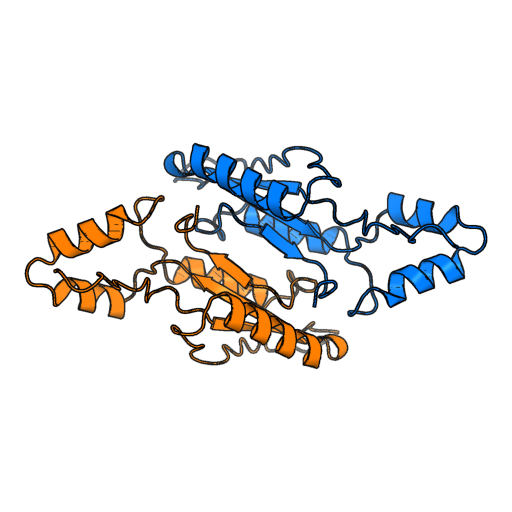62 77 SER A C 1
ATOM 584 O O . SER A 1 77 ? -8.93 23.953 3.73 1 84.62 77 SER A O 1
ATOM 586 N N . LEU A 1 78 ? -7.238 22.656 3.086 1 88.69 78 LEU A N 1
ATOM 587 C CA . LEU A 1 78 ? -6.66 22.594 4.426 1 88.69 78 LEU A CA 1
ATOM 588 C C . LEU A 1 78 ? -6.203 23.969 4.887 1 88.69 78 LEU A C 1
ATOM 590 O O . LEU A 1 78 ? -6.48 24.375 6.02 1 88.69 78 LEU A O 1
ATOM 594 N N . GLN A 1 79 ? -5.523 24.672 4.02 1 92.81 79 GLN A N 1
ATOM 595 C CA . GLN A 1 79 ? -5.035 26.016 4.344 1 92.81 79 GLN A CA 1
ATOM 596 C C . GLN A 1 79 ? -6.191 26.953 4.684 1 92.81 79 GLN A C 1
ATOM 598 O O . GLN A 1 79 ? -6.094 27.75 5.617 1 92.81 79 GLN A O 1
ATOM 603 N N . GLU A 1 80 ? -7.262 26.875 3.982 1 91.75 80 GLU A N 1
ATOM 604 C CA . GLU A 1 80 ? -8.445 27.688 4.254 1 91.75 80 GLU A CA 1
ATOM 605 C C . GLU A 1 80 ? -9.023 27.375 5.637 1 91.75 80 GLU A C 1
ATOM 607 O O . GLU A 1 80 ? -9.43 28.281 6.359 1 91.75 80 GLU A O 1
ATOM 612 N N . ARG A 1 81 ? -9.055 26.047 5.93 1 89 81 ARG A N 1
ATOM 613 C CA . ARG A 1 81 ? -9.57 25.641 7.234 1 89 81 ARG A CA 1
ATOM 614 C C . ARG A 1 81 ? -8.688 26.172 8.359 1 89 81 ARG A C 1
ATOM 616 O O . ARG A 1 81 ? -9.195 26.594 9.398 1 89 81 ARG A O 1
ATOM 623 N N . ILE A 1 82 ? -7.426 26.125 8.117 1 91.88 82 ILE A N 1
ATOM 624 C CA . ILE A 1 82 ? -6.477 26.641 9.109 1 91.88 82 ILE A CA 1
ATOM 625 C C . ILE A 1 82 ? -6.652 28.141 9.266 1 91.88 82 ILE A C 1
ATOM 627 O O . ILE A 1 82 ? -6.738 28.656 10.391 1 91.88 82 ILE A O 1
ATOM 631 N N . GLN A 1 83 ? -6.812 28.906 8.195 1 94.94 83 GLN A N 1
ATOM 632 C CA . GLN A 1 83 ? -6.918 30.359 8.18 1 94.94 83 GLN A CA 1
ATOM 633 C C . GLN A 1 83 ? -8.25 30.828 8.773 1 94.94 83 GLN A C 1
ATOM 635 O O . GLN A 1 83 ? -8.359 31.953 9.25 1 94.94 83 GLN A O 1
ATOM 640 N N . ALA A 1 84 ? -9.258 30 8.742 1 92.56 84 ALA A N 1
ATOM 641 C CA . ALA A 1 84 ? -10.594 30.344 9.227 1 92.56 84 ALA A CA 1
ATOM 642 C C . ALA A 1 84 ? -10.641 30.312 10.75 1 92.56 84 ALA A C 1
ATOM 644 O O . ALA A 1 84 ? -11.594 30.797 11.359 1 92.56 84 ALA A O 1
ATOM 645 N N . ARG A 1 85 ? -9.609 29.719 11.289 1 91.06 85 ARG A N 1
ATOM 646 C CA . ARG A 1 85 ? -9.578 29.625 12.75 1 91.06 85 ARG A CA 1
ATOM 647 C C . ARG A 1 85 ? -9.195 30.969 13.375 1 91.06 85 ARG A C 1
ATOM 649 O O . ARG A 1 85 ? -8.523 31.781 12.75 1 91.06 85 ARG A O 1
ATOM 656 N N . PRO A 1 86 ? -9.641 31.203 14.648 1 94.81 86 PRO A N 1
ATOM 657 C CA . P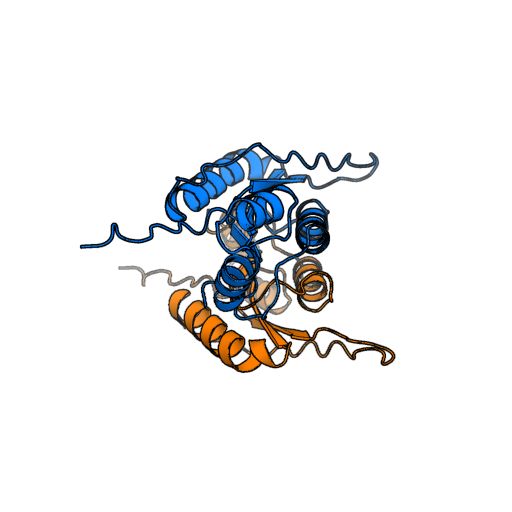RO A 1 86 ? -9.312 32.469 15.328 1 94.81 86 PRO A CA 1
ATOM 658 C C . PRO A 1 86 ? -7.809 32.719 15.414 1 94.81 86 PRO A C 1
ATOM 660 O O . PRO A 1 86 ? -7.363 33.844 15.297 1 94.81 86 PRO A O 1
ATOM 663 N N . ASN A 1 87 ? -6.969 31.656 15.625 1 96.62 87 ASN A N 1
ATOM 664 C CA . ASN A 1 87 ? -5.512 31.688 15.641 1 96.62 87 ASN A CA 1
ATOM 665 C C . ASN A 1 87 ? -4.914 30.719 14.625 1 96.62 87 ASN A C 1
ATOM 667 O O . ASN A 1 87 ? -4.629 29.578 14.953 1 96.62 87 ASN A O 1
ATOM 671 N N . PRO A 1 88 ? -4.672 31.203 13.453 1 95.19 88 PRO A N 1
ATOM 672 C CA . PRO A 1 88 ? -4.227 30.312 12.375 1 95.19 88 PRO A CA 1
ATOM 673 C C . PRO A 1 88 ? -2.883 29.656 12.68 1 95.19 88 PRO A C 1
ATOM 675 O O . PRO A 1 88 ? -2.666 28.484 12.312 1 95.19 88 PRO A O 1
ATOM 678 N N . GLU A 1 89 ? -1.994 30.422 13.312 1 95.38 89 GLU A N 1
ATOM 679 C CA . GLU A 1 89 ? -0.688 29.844 13.633 1 95.38 89 GLU A CA 1
ATOM 680 C C . GLU A 1 89 ? -0.818 28.688 14.617 1 95.38 89 GLU A C 1
ATOM 682 O O . GLU A 1 89 ? -0.164 27.656 14.453 1 95.38 89 GLU A O 1
ATOM 687 N N . GLU A 1 90 ? -1.606 28.891 15.578 1 93.88 90 GLU A N 1
ATOM 688 C CA . GLU A 1 90 ? -1.852 27.828 16.547 1 93.88 90 GLU A CA 1
ATOM 689 C C . GLU A 1 90 ? -2.562 26.641 15.898 1 93.88 90 GLU A C 1
ATOM 691 O O . GLU A 1 90 ? -2.248 25.484 16.188 1 93.88 90 GLU A O 1
ATOM 696 N N . ALA A 1 91 ? -3.514 26.938 15.062 1 92 91 ALA A N 1
ATOM 697 C CA . ALA A 1 91 ? -4.223 25.891 14.344 1 92 91 ALA A CA 1
ATOM 698 C C . ALA A 1 91 ? -3.262 25.047 13.508 1 92 91 ALA A C 1
ATOM 700 O O . ALA A 1 91 ? -3.328 23.812 13.523 1 92 91 ALA A O 1
ATOM 701 N N . ARG A 1 92 ? -2.361 25.688 12.773 1 93.69 92 ARG A N 1
ATOM 702 C CA . ARG A 1 92 ? -1.374 24.984 11.961 1 93.69 92 ARG A CA 1
ATOM 703 C C . ARG A 1 92 ? -0.478 24.109 12.82 1 93.69 92 ARG A C 1
ATOM 705 O O . ARG A 1 92 ? -0.209 22.953 12.477 1 93.69 92 ARG A O 1
ATOM 712 N N . SER A 1 93 ? -0.079 24.75 13.922 1 94.12 93 SER A N 1
ATOM 713 C CA . SER A 1 93 ? 0.774 24 14.836 1 94.12 93 SER A CA 1
ATOM 714 C C . SER A 1 93 ? 0.066 22.75 15.367 1 94.12 93 SER A C 1
ATOM 716 O O . SER A 1 93 ? 0.679 21.688 15.492 1 94.12 93 SER A O 1
ATOM 718 N N . ASP A 1 94 ? -1.18 22.844 15.656 1 88.81 94 ASP A N 1
ATOM 719 C CA . ASP A 1 94 ? -1.968 21.719 16.141 1 88.81 94 ASP A CA 1
ATOM 720 C C . ASP A 1 94 ? -2.059 20.609 15.094 1 88.81 94 ASP A C 1
ATOM 722 O O . ASP A 1 94 ? -1.961 19.422 15.422 1 88.81 94 ASP A O 1
ATOM 726 N N . PHE A 1 95 ? -2.219 21.016 13.891 1 86.62 95 PHE A N 1
ATOM 727 C CA . PHE A 1 95 ? -2.25 20.031 12.812 1 86.62 95 PHE A CA 1
ATOM 728 C C . PHE A 1 95 ? -0.896 19.344 12.664 1 86.62 95 PHE A C 1
ATOM 730 O O . PHE A 1 95 ? -0.825 18.141 12.469 1 86.62 95 PHE A O 1
ATOM 737 N N . LEU A 1 96 ? 0.103 20.156 12.789 1 91 96 LEU A N 1
ATOM 738 C CA . LEU A 1 96 ? 1.45 19.641 12.578 1 91 96 LEU A CA 1
ATOM 739 C C . LEU A 1 96 ? 1.854 18.703 13.703 1 91 96 LEU A C 1
ATOM 741 O O . LEU A 1 96 ? 2.551 17.703 13.477 1 91 96 LEU A O 1
ATOM 745 N N . LYS A 1 97 ? 1.42 18.984 14.898 1 88.75 97 LYS A N 1
ATOM 746 C CA . LYS A 1 97 ? 1.741 18.172 16.062 1 88.75 97 LYS A CA 1
ATOM 747 C C . LYS A 1 97 ? 1.202 16.75 15.906 1 88.75 97 LYS A C 1
ATOM 749 O O . LYS A 1 97 ? 1.726 15.812 16.5 1 88.75 97 LYS A O 1
ATOM 754 N N . ARG A 1 98 ? 0.268 16.625 15.055 1 83.5 98 ARG A N 1
ATOM 755 C CA . ARG A 1 98 ? -0.349 15.328 14.844 1 83.5 98 ARG A CA 1
ATOM 756 C C . ARG A 1 98 ? 0.449 14.5 13.836 1 83.5 98 ARG A C 1
ATOM 758 O O . ARG A 1 98 ? 0.25 13.289 13.727 1 83.5 98 ARG A O 1
ATOM 765 N N . GLN A 1 99 ? 1.246 15.242 13.047 1 88.38 99 GLN A N 1
ATOM 766 C CA . GLN A 1 99 ? 2.045 14.539 12.047 1 88.38 99 GLN A CA 1
ATOM 767 C C . GLN A 1 99 ? 3.355 14.039 12.641 1 88.38 99 GLN A C 1
ATOM 769 O O . GLN A 1 99 ? 4.215 14.836 13.023 1 88.38 99 GLN A O 1
ATOM 774 N N . ARG A 1 100 ? 3.547 12.789 12.656 1 85.62 100 ARG A N 1
ATOM 775 C CA . ARG A 1 100 ? 4.773 12.219 13.203 1 85.62 100 ARG A CA 1
ATOM 776 C C . ARG A 1 100 ? 5.984 12.633 12.375 1 85.62 100 ARG A C 1
ATOM 778 O O . ARG A 1 100 ? 7.094 12.75 12.906 1 85.62 100 ARG A O 1
ATOM 785 N N . THR A 1 101 ? 5.797 12.945 11.125 1 87.94 101 THR A N 1
ATOM 786 C CA . THR A 1 101 ? 6.879 13.359 10.234 1 87.94 101 THR A CA 1
ATOM 787 C C . THR A 1 101 ? 7.223 14.828 10.445 1 87.94 101 THR A C 1
ATOM 789 O O . THR A 1 101 ? 8.273 15.297 9.992 1 87.94 101 THR A O 1
ATOM 792 N N . GLY A 1 102 ? 6.324 15.625 11.055 1 88.44 102 GLY A N 1
ATOM 793 C CA . GLY A 1 102 ? 6.551 17.047 11.273 1 88.44 102 GLY A CA 1
ATOM 794 C C . GLY A 1 102 ? 6.184 17.891 10.07 1 88.44 102 GLY A C 1
ATOM 795 O O . GLY A 1 102 ? 6.504 19.078 10.023 1 88.44 102 GLY A O 1
ATOM 796 N N . ARG A 1 103 ? 5.582 17.25 9.102 1 92.44 103 ARG A N 1
ATOM 797 C CA . ARG A 1 103 ? 5.145 17.969 7.918 1 92.44 103 ARG A CA 1
ATOM 798 C C . ARG A 1 103 ? 3.873 17.359 7.34 1 92.44 103 ARG A C 1
ATOM 800 O O . ARG A 1 103 ? 3.504 16.234 7.688 1 92.44 103 ARG A O 1
ATOM 807 N N . PHE A 1 104 ? 3.223 18.125 6.473 1 92.19 104 PHE A N 1
ATOM 808 C CA . PHE A 1 104 ? 2.105 17.609 5.699 1 92.19 104 PHE A CA 1
ATOM 809 C C . PHE A 1 104 ? 2.604 16.875 4.457 1 92.19 104 PHE A C 1
ATOM 811 O O . PHE A 1 104 ? 3.699 17.156 3.967 1 92.19 104 PHE A O 1
ATOM 818 N N . ALA A 1 105 ? 1.762 15.922 4.043 1 93.5 105 ALA A N 1
ATOM 819 C CA . ALA A 1 105 ? 1.995 15.391 2.703 1 93.5 105 ALA A CA 1
ATOM 820 C C . ALA A 1 105 ? 1.755 16.453 1.635 1 93.5 105 ALA A C 1
ATOM 822 O O . ALA A 1 105 ? 0.958 17.375 1.833 1 93.5 105 ALA A O 1
ATOM 823 N N . THR A 1 106 ? 2.465 16.312 0.485 1 94.25 106 THR A N 1
ATOM 824 C CA . THR A 1 106 ? 2.188 17.172 -0.653 1 94.25 106 THR A CA 1
ATOM 825 C C . THR A 1 106 ? 1.278 16.484 -1.659 1 94.25 106 THR A C 1
ATOM 827 O O . THR A 1 106 ? 1.214 15.25 -1.695 1 94.25 106 THR A O 1
ATOM 830 N N . ALA A 1 107 ? 0.629 17.297 -2.451 1 92.38 107 ALA A N 1
ATOM 831 C CA . ALA A 1 107 ? -0.185 16.734 -3.525 1 92.38 107 ALA A CA 1
ATOM 832 C C . ALA A 1 107 ? 0.666 15.883 -4.473 1 92.38 107 ALA A C 1
ATOM 834 O O . ALA A 1 107 ? 0.198 14.875 -5.008 1 92.38 107 ALA A O 1
ATOM 835 N N . GLU A 1 108 ? 1.854 16.281 -4.609 1 94.69 108 GLU A N 1
ATOM 836 C CA . GLU A 1 108 ? 2.775 15.555 -5.48 1 94.69 108 GLU A CA 1
ATOM 837 C C . GLU A 1 108 ? 3.074 14.156 -4.93 1 94.69 108 GLU A C 1
ATOM 839 O O . GLU A 1 108 ? 3.098 13.18 -5.68 1 94.69 108 GLU A O 1
ATOM 844 N N . GLU A 1 109 ? 3.322 14.055 -3.719 1 92.44 109 GLU A N 1
ATOM 845 C CA . GLU A 1 109 ? 3.6 12.758 -3.105 1 92.44 109 GLU A CA 1
ATOM 846 C C . GLU A 1 109 ? 2.414 11.812 -3.264 1 92.44 109 GLU A C 1
ATOM 848 O O . GLU A 1 109 ? 2.596 10.625 -3.537 1 92.44 109 GLU A O 1
ATOM 853 N N . ILE A 1 110 ? 1.227 12.289 -3.158 1 91.31 110 ILE A N 1
ATOM 854 C CA . ILE A 1 110 ? 0.029 11.484 -3.365 1 91.31 110 ILE A CA 1
ATOM 855 C C . ILE A 1 110 ? -0.069 11.07 -4.832 1 91.31 110 ILE A C 1
ATOM 857 O O . ILE A 1 110 ? -0.361 9.914 -5.141 1 91.31 110 ILE A O 1
ATOM 861 N N . ALA A 1 111 ? 0.198 12.062 -5.668 1 93 111 ALA A N 1
ATOM 862 C CA . ALA A 1 111 ? 0.116 11.812 -7.105 1 93 111 ALA A CA 1
ATOM 863 C C . ALA A 1 111 ? 1.099 10.727 -7.527 1 93 111 ALA A C 1
ATOM 865 O O . ALA A 1 111 ? 0.792 9.898 -8.391 1 93 111 ALA A O 1
ATOM 866 N N . LEU A 1 112 ? 2.27 10.672 -6.973 1 93.94 112 LEU A N 1
ATOM 867 C CA . LEU A 1 112 ? 3.287 9.688 -7.324 1 93.94 112 LEU A CA 1
ATOM 868 C C . LEU A 1 112 ? 2.838 8.281 -6.941 1 93.94 112 LEU A C 1
ATOM 870 O O . LEU A 1 112 ? 3.084 7.32 -7.68 1 93.94 112 LEU A O 1
ATOM 874 N N . LEU A 1 113 ? 2.191 8.125 -5.812 1 93.31 113 LEU A N 1
ATOM 875 C CA . LEU A 1 113 ? 1.606 6.832 -5.473 1 93.31 113 LEU A CA 1
ATOM 876 C C . LEU A 1 113 ? 0.536 6.441 -6.484 1 93.31 113 LEU A C 1
ATOM 878 O O . LEU A 1 113 ? 0.492 5.293 -6.934 1 93.31 113 LEU A O 1
ATOM 882 N N . CYS A 1 114 ? -0.271 7.41 -6.867 1 90.31 114 CYS A N 1
ATOM 883 C CA . CYS A 1 114 ? -1.332 7.137 -7.832 1 90.31 114 CYS A CA 1
ATOM 884 C C . CYS A 1 114 ? -0.754 6.715 -9.18 1 90.31 114 CYS A C 1
ATOM 886 O O . CYS A 1 114 ? -1.282 5.812 -9.828 1 90.31 114 CYS A O 1
ATOM 888 N N . VAL A 1 115 ? 0.301 7.395 -9.578 1 91.62 115 VAL A N 1
ATOM 889 C CA . VAL A 1 115 ? 0.972 7.043 -10.828 1 91.62 115 VAL A CA 1
ATOM 890 C C . VAL A 1 115 ? 1.464 5.598 -10.758 1 91.62 115 VAL A C 1
ATOM 892 O O . VAL A 1 115 ? 1.252 4.82 -11.695 1 91.62 115 VAL A O 1
ATOM 895 N N . TYR A 1 116 ? 2.084 5.227 -9.734 1 92.38 116 TYR A N 1
ATOM 896 C CA . TYR A 1 116 ? 2.529 3.848 -9.555 1 92.38 116 TYR A CA 1
ATOM 897 C C . TYR A 1 116 ? 1.355 2.881 -9.633 1 92.38 116 TYR A C 1
ATOM 899 O O . TYR A 1 116 ? 1.402 1.895 -10.375 1 92.38 116 TYR A O 1
ATOM 907 N N . LEU A 1 117 ? 0.281 3.174 -8.914 1 91.75 117 LEU A N 1
ATOM 908 C CA . LEU A 1 117 ? -0.855 2.266 -8.812 1 91.75 117 LEU A CA 1
ATOM 909 C C . LEU A 1 117 ? -1.598 2.18 -10.141 1 91.75 117 LEU A C 1
ATOM 911 O O . LEU A 1 117 ? -2.264 1.18 -10.422 1 91.75 117 LEU A O 1
ATOM 915 N N . ALA A 1 118 ? -1.461 3.184 -10.93 1 90.12 118 ALA A N 1
ATOM 916 C CA . ALA A 1 118 ? -2.135 3.201 -12.219 1 90.12 118 ALA A CA 1
ATOM 917 C C . ALA A 1 118 ? -1.264 2.568 -13.305 1 90.12 118 ALA A C 1
ATOM 919 O O . ALA A 1 118 ? -1.749 2.244 -14.391 1 90.12 118 ALA A O 1
ATOM 920 N N . SER A 1 119 ? -0.038 2.363 -13.047 1 90.75 119 SER A N 1
ATOM 921 C CA . SER A 1 119 ? 0.904 1.866 -14.039 1 90.75 119 SER A CA 1
ATOM 922 C C . SER A 1 119 ? 0.927 0.342 -14.07 1 90.75 119 SER A C 1
ATOM 924 O O . SER A 1 119 ? 0.385 -0.309 -13.172 1 90.75 119 SER A O 1
ATOM 926 N N . ASP A 1 120 ? 1.67 -0.219 -15.039 1 91.31 120 ASP A N 1
ATOM 927 C CA . ASP A 1 120 ? 1.831 -1.665 -15.156 1 91.31 120 ASP A CA 1
ATOM 928 C C . ASP A 1 120 ? 2.807 -2.201 -14.117 1 91.31 120 ASP A C 1
ATOM 930 O O . ASP A 1 120 ? 2.873 -3.41 -13.883 1 91.31 120 ASP A O 1
ATOM 934 N N . GLU A 1 121 ? 3.477 -1.26 -13.438 1 91.44 121 GLU A N 1
ATOM 935 C CA . GLU A 1 121 ? 4.426 -1.674 -12.406 1 91.44 121 GLU A CA 1
ATOM 936 C C . GLU A 1 121 ? 3.707 -2.264 -11.203 1 91.44 121 GLU A C 1
ATOM 938 O O . GLU A 1 121 ? 4.316 -2.961 -10.391 1 91.44 121 GLU A O 1
ATOM 943 N N . SER A 1 122 ? 2.406 -1.984 -11.125 1 94.06 122 SER A N 1
ATOM 944 C CA . SER A 1 122 ? 1.622 -2.441 -9.984 1 94.06 122 SER A CA 1
ATOM 945 C C . SER A 1 122 ? 0.595 -3.488 -10.406 1 94.06 122 SER A C 1
ATOM 947 O O . SER A 1 122 ? -0.477 -3.588 -9.805 1 94.06 122 SER A O 1
ATOM 949 N N . ALA A 1 123 ? 0.912 -4.316 -11.398 1 91.75 123 ALA A N 1
ATOM 950 C CA . ALA A 1 123 ? -0.037 -5.223 -12.039 1 91.75 123 ALA A CA 1
ATOM 951 C C . ALA A 1 123 ? -0.573 -6.246 -11.039 1 91.75 123 ALA A C 1
ATOM 953 O O . ALA A 1 123 ? -1.677 -6.77 -11.211 1 91.75 123 ALA A O 1
ATOM 954 N N . TYR A 1 124 ? 0.15 -6.492 -10 1 92.69 124 TYR A N 1
ATOM 955 C CA . TYR A 1 124 ? -0.258 -7.535 -9.062 1 92.69 124 TYR A CA 1
ATOM 956 C C . TYR A 1 124 ? -0.742 -6.934 -7.75 1 92.69 124 TYR A C 1
ATOM 958 O O . TYR A 1 124 ? -0.908 -7.648 -6.758 1 92.69 124 TYR A O 1
ATOM 966 N N . VAL A 1 125 ? -0.891 -5.559 -7.73 1 93.38 125 VAL A N 1
ATOM 967 C CA . VAL A 1 125 ? -1.423 -4.824 -6.586 1 93.38 125 VAL A CA 1
ATOM 968 C C . VAL A 1 125 ? -2.893 -4.484 -6.828 1 93.38 125 VAL A C 1
ATOM 970 O O . VAL A 1 125 ? -3.207 -3.609 -7.637 1 93.38 125 VAL A O 1
ATOM 973 N N . THR A 1 126 ? -3.84 -5.188 -6.078 1 90.88 126 THR A N 1
ATOM 974 C CA . THR A 1 126 ? -5.254 -4.883 -6.258 1 90.88 126 THR A CA 1
ATOM 975 C C . THR A 1 126 ? -6.055 -5.281 -5.023 1 90.88 126 THR A C 1
ATOM 977 O O . THR A 1 126 ? -5.656 -6.18 -4.281 1 90.88 126 THR A O 1
ATOM 980 N N . GLY A 1 127 ? -7.055 -4.473 -4.727 1 88.19 127 GLY A N 1
ATOM 981 C CA . GLY A 1 127 ? -8.078 -4.824 -3.754 1 88.19 127 GLY A CA 1
ATOM 982 C C . GLY A 1 127 ? -7.73 -4.398 -2.34 1 88.19 127 GLY A C 1
ATOM 983 O O . GLY A 1 127 ? -8.336 -4.871 -1.377 1 88.19 127 GLY A O 1
ATOM 984 N N . ASN A 1 128 ? -6.77 -3.561 -2.15 1 87.62 128 ASN A N 1
ATOM 985 C CA . ASN A 1 128 ? -6.297 -3.246 -0.807 1 87.62 128 ASN A CA 1
ATOM 986 C C . ASN A 1 128 ? -6.102 -1.745 -0.617 1 87.62 128 ASN A C 1
ATOM 988 O O . ASN A 1 128 ? -5.91 -1.012 -1.59 1 87.62 128 ASN A O 1
ATOM 992 N N . PRO A 1 129 ? -6.184 -1.355 0.636 1 87.06 129 PRO A N 1
ATOM 993 C CA . PRO A 1 129 ? -5.766 0.022 0.907 1 87.06 129 PRO A CA 1
ATOM 994 C C . PRO A 1 129 ? -4.25 0.202 0.856 1 87.06 129 PRO A C 1
ATOM 996 O O . PRO A 1 129 ? -3.506 -0.688 1.272 1 87.06 129 PRO A O 1
ATOM 999 N N . VAL A 1 130 ? -3.895 1.28 0.258 1 91.19 130 VAL A N 1
ATOM 1000 C CA . VAL A 1 130 ? -2.504 1.722 0.331 1 91.19 130 VAL A CA 1
ATOM 1001 C C . VAL A 1 130 ? -2.412 3.002 1.158 1 91.19 130 VAL A C 1
ATOM 1003 O O . VAL A 1 130 ? -2.889 4.059 0.735 1 91.19 130 VAL A O 1
ATOM 1006 N N . ILE A 1 131 ? -1.782 2.844 2.322 1 89.5 131 ILE A N 1
ATOM 1007 C CA . ILE A 1 131 ? -1.74 3.932 3.295 1 89.5 131 ILE A CA 1
ATOM 1008 C C . ILE A 1 131 ? -0.531 4.824 3.02 1 89.5 131 ILE A C 1
ATOM 1010 O O . ILE A 1 131 ? 0.595 4.336 2.906 1 89.5 131 ILE A O 1
ATOM 1014 N N . ILE A 1 132 ? -0.809 6.074 2.824 1 92.19 132 ILE A N 1
ATOM 1015 C CA . ILE A 1 132 ? 0.216 7.102 2.676 1 92.19 132 ILE A CA 1
ATOM 1016 C C . ILE A 1 132 ? -0.06 8.25 3.645 1 92.19 132 ILE A C 1
ATOM 1018 O O . ILE A 1 132 ? -0.447 9.344 3.227 1 92.19 132 ILE A O 1
ATOM 1022 N N . ASP A 1 133 ? 0.236 7.914 4.969 1 90.12 133 ASP A N 1
ATOM 1023 C CA . ASP A 1 133 ? -0.192 8.867 5.98 1 90.12 133 ASP A CA 1
ATOM 1024 C C . ASP A 1 133 ? 0.999 9.391 6.785 1 90.12 133 ASP A C 1
ATOM 1026 O O . ASP A 1 133 ? 0.826 9.938 7.875 1 90.12 133 ASP A O 1
ATOM 1030 N N . GLY A 1 134 ? 2.184 9.164 6.32 1 90.56 134 GLY A N 1
ATOM 1031 C CA . GLY A 1 134 ? 3.363 9.656 7.02 1 90.56 134 GLY A CA 1
ATOM 1032 C C . GLY A 1 134 ? 3.518 9.062 8.406 1 90.56 134 GLY A C 1
ATOM 1033 O O . GLY A 1 134 ? 4.133 9.68 9.281 1 90.56 134 GLY A O 1
ATOM 1034 N N . GLY A 1 135 ? 2.842 8.008 8.648 1 87.19 135 GLY A N 1
ATOM 1035 C CA . GLY A 1 135 ? 2.967 7.359 9.945 1 87.19 135 GLY A CA 1
ATOM 1036 C C . GLY A 1 135 ? 1.974 7.875 10.969 1 87.19 135 GLY A C 1
ATOM 1037 O O . GLY A 1 135 ? 2.125 7.625 12.172 1 87.19 135 GLY A O 1
ATOM 1038 N N . TRP A 1 136 ? 0.977 8.539 10.531 1 83.62 136 TRP A N 1
ATOM 1039 C CA . TRP A 1 136 ? -0.041 9.078 11.43 1 83.62 136 TRP A CA 1
ATOM 1040 C C . TRP A 1 136 ? -0.683 7.961 12.25 1 83.62 136 TRP A C 1
ATOM 1042 O O . TRP A 1 136 ? -0.916 8.117 13.453 1 83.62 136 TRP A O 1
ATOM 1052 N N . SER A 1 137 ? -0.953 6.844 11.664 1 76.69 137 SER A N 1
ATOM 1053 C CA . SER A 1 137 ? -1.672 5.75 12.312 1 76.69 137 SER A CA 1
ATOM 1054 C C . SER A 1 137 ? -0.717 4.832 13.062 1 76.69 137 SER A C 1
ATOM 1056 O O . SER A 1 137 ? -1.113 3.758 13.523 1 76.69 137 SER A O 1
ATOM 1058 N N . LEU A 1 138 ? 0.536 5.199 13.172 1 76.06 138 LEU A N 1
ATOM 1059 C CA . LEU A 1 138 ? 1.501 4.379 13.898 1 76.06 138 LEU A CA 1
ATOM 1060 C C . LEU A 1 138 ? 1.222 4.406 15.391 1 76.06 138 LEU A C 1
ATOM 1062 O O . LEU A 1 138 ? 0.678 5.387 15.914 1 76.06 138 LEU A O 1
ATOM 1066 N N . GLN B 1 1 ? -9.484 -38.406 9.141 1 19.33 1 GLN B N 1
ATOM 1067 C CA . GLN B 1 1 ? -9.656 -36.969 9.438 1 19.33 1 GLN B CA 1
ATOM 1068 C C . GLN B 1 1 ? -8.492 -36.156 8.898 1 19.33 1 GLN B C 1
ATOM 1070 O O . GLN B 1 1 ? -7.344 -36.375 9.305 1 19.33 1 GLN B O 1
ATOM 1075 N N . ALA B 1 2 ? -8.383 -35.781 7.613 1 26.42 2 ALA B N 1
ATOM 1076 C CA . ALA B 1 2 ? -7.254 -35.344 6.812 1 26.42 2 ALA B CA 1
ATOM 1077 C C . ALA B 1 2 ? -6.633 -34.062 7.414 1 26.42 2 ALA B C 1
ATOM 1079 O O . ALA B 1 2 ? -7.34 -33.25 7.992 1 26.42 2 ALA B O 1
ATOM 1080 N N . PRO B 1 3 ? -5.387 -34.188 7.957 1 30.7 3 PRO B N 1
ATOM 1081 C CA . PRO B 1 3 ? -4.785 -33.062 8.656 1 30.7 3 PRO B CA 1
ATOM 1082 C C . PRO B 1 3 ? -5.09 -31.719 7.988 1 30.7 3 PRO B C 1
ATOM 1084 O O . PRO B 1 3 ? -5.352 -31.672 6.781 1 30.7 3 PRO B O 1
ATOM 1087 N N . PRO B 1 4 ? -5.754 -30.844 8.719 1 30.16 4 PRO B N 1
ATOM 1088 C CA . PRO B 1 4 ? -6.078 -29.516 8.203 1 30.16 4 PRO B CA 1
ATOM 1089 C C . PRO B 1 4 ? -4.992 -28.953 7.281 1 30.16 4 PRO B C 1
ATOM 1091 O O . PRO B 1 4 ? -3.803 -29.125 7.559 1 30.16 4 PRO B O 1
ATOM 1094 N N . ARG B 1 5 ? -5.051 -29.219 5.953 1 29.92 5 ARG B N 1
ATOM 1095 C CA . ARG B 1 5 ? -4.324 -28.703 4.801 1 29.92 5 ARG B CA 1
ATOM 1096 C C . ARG B 1 5 ? -3.834 -27.281 5.062 1 29.92 5 ARG B C 1
ATOM 1098 O O . ARG B 1 5 ? -4.617 -26.328 5.016 1 29.92 5 ARG B O 1
ATOM 1105 N N . LEU B 1 6 ? -3.199 -27.109 6.191 1 29.72 6 LEU B N 1
ATOM 1106 C CA . LEU B 1 6 ? -2.332 -25.953 6.418 1 29.72 6 LEU B CA 1
ATOM 1107 C C . LEU B 1 6 ? -1.555 -25.609 5.152 1 29.72 6 LEU B C 1
ATOM 1109 O O . LEU B 1 6 ? -0.405 -26.016 4.992 1 29.72 6 LEU B O 1
ATOM 1113 N N . PHE B 1 7 ? -1.848 -26.188 4.008 1 33.5 7 PHE B N 1
ATOM 1114 C CA . PHE B 1 7 ? -1.221 -25.609 2.828 1 33.5 7 PHE B CA 1
ATOM 1115 C C . PHE B 1 7 ? -0.987 -24.109 3.021 1 33.5 7 PHE B C 1
ATOM 1117 O O . PHE B 1 7 ? -1.899 -23.312 2.83 1 33.5 7 PHE B O 1
ATOM 1124 N N . GLY B 1 8 ? -0.585 -23.766 4.234 1 35.16 8 GLY B N 1
ATOM 1125 C CA . GLY B 1 8 ? -0.19 -22.453 4.695 1 35.16 8 GLY B CA 1
ATOM 1126 C C . GLY B 1 8 ? 0.416 -21.594 3.598 1 35.16 8 GLY B C 1
ATOM 1127 O O . GLY B 1 8 ? 1.196 -22.078 2.779 1 35.16 8 GLY B O 1
ATOM 1128 N N . CYS B 1 9 ? -0.308 -20.781 2.998 1 37.75 9 CYS B N 1
ATOM 1129 C CA . CYS B 1 9 ? 0.046 -19.734 2.045 1 37.75 9 CYS B CA 1
ATOM 1130 C C . CYS B 1 9 ? 1.477 -19.266 2.268 1 37.75 9 CYS B C 1
ATOM 1132 O O . CYS B 1 9 ? 1.748 -18.516 3.217 1 37.75 9 CYS B O 1
ATOM 1134 N N . PHE B 1 10 ? 2.455 -20.125 2.531 1 39.91 10 PHE B N 1
ATOM 1135 C CA . PHE B 1 10 ? 3.902 -19.953 2.523 1 39.91 10 PHE B CA 1
ATOM 1136 C C . PHE B 1 10 ? 4.285 -18.641 1.838 1 39.91 10 PHE B C 1
ATOM 1138 O O . PHE B 1 10 ? 5.207 -17.953 2.277 1 39.91 10 PHE B O 1
ATOM 1145 N N . SER B 1 11 ? 3.912 -18.625 0.514 1 45.16 11 SER B N 1
ATOM 1146 C CA . SER B 1 11 ? 4.609 -17.703 -0.388 1 45.16 11 SER B CA 1
ATOM 1147 C C . SER B 1 11 ? 4.402 -16.25 0.027 1 45.16 11 SER B C 1
ATOM 1149 O O . SER B 1 11 ? 4.809 -15.336 -0.686 1 45.16 11 SER B O 1
ATOM 1151 N N . ASN B 1 12 ? 3.701 -16.188 1.132 1 52.31 12 ASN B N 1
ATOM 1152 C CA . ASN B 1 12 ? 3.422 -14.844 1.628 1 52.31 12 ASN B CA 1
ATOM 1153 C C . ASN B 1 12 ? 4.602 -14.281 2.42 1 52.31 12 ASN B C 1
ATOM 1155 O O . ASN B 1 12 ? 4.453 -13.922 3.59 1 52.31 12 ASN B O 1
ATOM 1159 N N . GLN B 1 13 ? 5.742 -14.719 1.955 1 53.84 13 GLN B N 1
ATOM 1160 C CA . GLN B 1 13 ? 6.883 -14.125 2.645 1 53.84 13 GLN B CA 1
ATOM 1161 C C . GLN B 1 13 ? 6.793 -12.602 2.646 1 53.84 13 GLN B C 1
ATOM 1163 O O . GLN B 1 13 ? 6.93 -11.961 1.6 1 53.84 13 GLN B O 1
ATOM 1168 N N . ARG B 1 14 ? 6.379 -12.195 3.812 1 65.31 14 ARG B N 1
ATOM 1169 C CA . ARG B 1 14 ? 6.422 -10.758 4.055 1 65.31 14 ARG B CA 1
ATOM 1170 C C . ARG B 1 14 ? 7.844 -10.297 4.344 1 65.31 14 ARG B C 1
ATOM 1172 O O . ARG B 1 14 ? 8.641 -11.031 4.926 1 65.31 14 ARG B O 1
ATOM 1179 N N . PHE B 1 15 ? 8.25 -9.195 3.74 1 65.25 15 PHE B N 1
ATOM 1180 C CA . PHE B 1 15 ? 9.57 -8.633 4.008 1 65.25 15 PHE B CA 1
ATOM 1181 C C . PHE B 1 15 ? 9.492 -7.121 4.156 1 65.25 15 PHE B C 1
ATOM 1183 O O . PHE B 1 15 ? 8.492 -6.504 3.779 1 65.25 15 PHE B O 1
ATOM 1190 N N . TRP B 1 16 ? 10.492 -6.562 4.855 1 70.69 16 TRP B N 1
ATOM 1191 C CA . TRP B 1 16 ? 10.531 -5.129 5.129 1 70.69 16 TRP B CA 1
ATOM 1192 C C . TRP B 1 16 ? 11.359 -4.398 4.074 1 70.69 16 TRP B C 1
ATOM 1194 O O . TRP B 1 16 ? 12.367 -4.922 3.592 1 70.69 16 TRP B O 1
ATOM 1204 N N . ILE B 1 17 ? 10.938 -3.266 3.756 1 68.25 17 ILE B N 1
ATOM 1205 C CA . ILE B 1 17 ? 11.664 -2.344 2.891 1 68.25 17 ILE B CA 1
ATOM 1206 C C . ILE B 1 17 ? 11.836 -1 3.596 1 68.25 17 ILE B C 1
ATOM 1208 O O . ILE B 1 17 ? 10.906 -0.501 4.23 1 68.25 17 ILE B O 1
ATOM 1212 N N . LYS B 1 18 ? 13.078 -0.54 3.529 1 71.62 18 LYS B N 1
ATOM 1213 C CA . LYS B 1 18 ? 13.391 0.769 4.098 1 71.62 18 LYS B CA 1
ATOM 1214 C C . LYS B 1 18 ? 13.664 1.795 3.002 1 71.62 18 LYS B C 1
ATOM 1216 O O . LYS B 1 18 ? 14.266 1.472 1.978 1 71.62 18 LYS B O 1
ATOM 1221 N N . GLY B 1 19 ? 13.07 2.932 3.127 1 74.62 19 GLY B N 1
ATOM 1222 C CA . GLY B 1 19 ? 13.359 4.094 2.305 1 74.62 19 GLY B CA 1
ATOM 1223 C C . GLY B 1 19 ? 13.852 5.285 3.105 1 74.62 19 GLY B C 1
ATOM 1224 O O . GLY B 1 19 ? 13.391 5.516 4.227 1 74.62 19 GLY B O 1
ATOM 1225 N N . ASN B 1 20 ? 14.906 5.938 2.629 1 68 20 ASN B N 1
ATOM 1226 C CA . ASN B 1 20 ? 15.43 7.133 3.281 1 68 20 ASN B CA 1
ATOM 1227 C C . ASN B 1 20 ? 15.289 8.359 2.391 1 68 20 ASN B C 1
ATOM 1229 O O . ASN B 1 20 ? 15.438 8.273 1.17 1 68 20 ASN B O 1
ATOM 1233 N N . ARG B 1 21 ? 14.68 9.445 2.965 1 60.81 21 ARG B N 1
ATOM 1234 C CA . ARG B 1 21 ? 14.656 10.703 2.229 1 60.81 21 ARG B CA 1
ATOM 1235 C C . ARG B 1 21 ? 16.078 11.172 1.908 1 60.81 21 ARG B C 1
ATOM 1237 O O . ARG B 1 21 ? 16.922 11.234 2.793 1 60.81 21 ARG B O 1
ATOM 1244 N N . THR B 1 22 ? 16.453 11.133 0.528 1 49.41 22 THR B N 1
ATOM 1245 C CA . THR B 1 22 ? 17.734 11.742 0.202 1 49.41 22 THR B CA 1
ATOM 1246 C C . THR B 1 22 ? 17.656 13.258 0.293 1 49.41 22 THR B C 1
ATOM 1248 O O . THR B 1 22 ? 16.828 13.883 -0.368 1 49.41 22 THR B O 1
ATOM 1251 N N . ARG B 1 23 ? 17.891 13.953 1.298 1 44.34 23 ARG B N 1
ATOM 1252 C CA . ARG B 1 23 ? 18.141 15.383 1.177 1 44.34 23 ARG B CA 1
ATOM 1253 C C . ARG B 1 23 ? 19.016 15.688 -0.037 1 44.34 23 ARG B C 1
ATOM 1255 O O . ARG B 1 23 ? 19.562 14.781 -0.654 1 44.34 23 ARG B O 1
ATOM 1262 N N . SER B 1 24 ? 19.953 16.875 -0.077 1 39.81 24 SER B N 1
ATOM 1263 C CA . SER B 1 24 ? 20.844 17.469 -1.067 1 39.81 24 SER B CA 1
ATOM 1264 C C . SER B 1 24 ? 21.562 16.406 -1.888 1 39.81 24 SER B C 1
ATOM 1266 O O . SER B 1 24 ? 21.344 15.203 -1.677 1 39.81 24 SER B O 1
ATOM 1268 N N . GLY B 1 25 ? 23.062 16.562 -2.209 1 36.88 25 GLY B N 1
ATOM 1269 C CA . GLY B 1 25 ? 24.125 16.156 -3.119 1 36.88 25 GLY B CA 1
ATOM 1270 C C . GLY B 1 25 ? 24.234 14.641 -3.27 1 36.88 25 GLY B C 1
ATOM 1271 O O . GLY B 1 25 ? 25.047 14.148 -4.047 1 36.88 25 GLY B O 1
ATOM 1272 N N . HIS B 1 26 ? 24.25 13.938 -2.195 1 32.81 26 HIS B N 1
ATOM 1273 C CA . HIS B 1 26 ? 24.828 12.609 -2.365 1 32.81 26 HIS B CA 1
ATOM 1274 C C . HIS B 1 26 ? 23.797 11.625 -2.908 1 32.81 26 HIS B C 1
ATOM 1276 O O . HIS B 1 26 ? 22.625 11.703 -2.564 1 32.81 26 HIS B O 1
ATOM 1282 N N . LYS B 1 27 ? 24.266 11.031 -3.969 1 34.28 27 LYS B N 1
ATOM 1283 C CA . LYS B 1 27 ? 23.656 9.836 -4.566 1 34.28 27 LYS B CA 1
ATOM 1284 C C . LYS B 1 27 ? 23.094 8.914 -3.498 1 34.28 27 LYS B C 1
ATOM 1286 O O . LYS B 1 27 ? 23.828 8.391 -2.66 1 34.28 27 LYS B O 1
ATOM 1291 N N . GLY B 1 28 ? 22.062 9.336 -2.738 1 34.62 28 GLY B N 1
ATOM 1292 C CA . GLY B 1 28 ? 21.453 8.516 -1.705 1 34.62 28 GLY B CA 1
ATOM 1293 C C . GLY B 1 28 ? 21.453 7.035 -2.043 1 34.62 28 GLY B C 1
ATOM 1294 O O . GLY B 1 28 ? 20.922 6.633 -3.086 1 34.62 28 GLY B O 1
ATOM 1295 N N . GLU B 1 29 ? 22.469 6.457 -1.644 1 33.41 29 GLU B N 1
ATOM 1296 C CA . GLU B 1 29 ? 22.516 5 -1.669 1 33.41 29 GLU B CA 1
ATOM 1297 C C . GLU B 1 29 ? 21.219 4.406 -1.091 1 33.41 29 GLU B C 1
ATOM 1299 O O . GLU B 1 29 ? 20.859 4.711 0.044 1 33.41 29 GLU B O 1
ATOM 1304 N N . GLN B 1 30 ? 20.297 4.316 -1.937 1 38.78 30 GLN B N 1
ATOM 1305 C CA . GLN B 1 30 ? 19.078 3.576 -1.649 1 38.78 30 GLN B CA 1
ATOM 1306 C C . GLN B 1 30 ? 19.375 2.23 -1.001 1 38.78 30 GLN B C 1
ATOM 1308 O O . GLN B 1 30 ? 20.062 1.395 -1.594 1 38.78 30 GLN B O 1
ATOM 1313 N N . GLN B 1 31 ? 19.906 2.203 0.259 1 35.47 31 GLN B N 1
ATOM 1314 C CA . GLN B 1 31 ? 20.062 0.856 0.794 1 35.47 31 GLN B CA 1
ATOM 1315 C C . GLN B 1 31 ? 18.719 0.164 0.969 1 35.47 31 GLN B C 1
ATOM 1317 O O . GLN B 1 31 ? 17.828 0.688 1.643 1 35.47 31 GLN B O 1
ATOM 1322 N N . ILE B 1 32 ? 18.281 -0.437 -0.02 1 38.69 32 ILE B N 1
ATOM 1323 C CA . ILE B 1 32 ? 17.203 -1.412 0.116 1 38.69 32 ILE B CA 1
ATOM 1324 C C . ILE B 1 32 ? 17.531 -2.396 1.234 1 38.69 32 ILE B C 1
ATOM 1326 O O . ILE B 1 32 ? 18.422 -3.244 1.08 1 38.69 32 ILE B O 1
ATOM 1330 N N . GLY B 1 33 ? 17.688 -1.913 2.402 1 33.31 33 GLY B N 1
ATOM 1331 C CA . GLY B 1 33 ? 17.828 -2.943 3.418 1 33.31 33 GLY B CA 1
ATOM 1332 C C . GLY B 1 33 ? 16.625 -3.859 3.514 1 33.31 33 GLY B C 1
ATOM 1333 O O . GLY B 1 33 ? 15.5 -3.396 3.725 1 33.31 33 GLY B O 1
ATOM 1334 N N . VAL B 1 34 ? 16.578 -4.785 2.654 1 34.41 34 VAL B N 1
ATOM 1335 C CA . VAL B 1 34 ? 15.648 -5.879 2.926 1 34.41 34 VAL B CA 1
ATOM 1336 C C . VAL B 1 34 ? 15.914 -6.449 4.316 1 34.41 34 VAL B C 1
ATOM 1338 O O . VAL B 1 34 ? 17.016 -6.941 4.598 1 34.41 34 VAL B O 1
ATOM 1341 N N . VAL B 1 35 ? 15.57 -5.809 5.309 1 34.34 35 VAL B N 1
ATOM 1342 C CA . VAL B 1 35 ? 15.641 -6.566 6.555 1 34.34 35 VAL B CA 1
ATOM 1343 C C . VAL B 1 35 ? 15.016 -7.949 6.355 1 34.34 35 VAL B C 1
ATOM 1345 O O . VAL B 1 35 ? 14.023 -8.094 5.633 1 34.34 35 VAL B O 1
ATOM 1348 N N . ASN B 1 36 ? 15.82 -8.875 6.609 1 33.91 36 ASN B N 1
ATOM 1349 C CA . ASN B 1 36 ? 15.648 -10.312 6.441 1 33.91 36 ASN B CA 1
ATOM 1350 C C . ASN B 1 36 ? 14.195 -10.734 6.637 1 33.91 36 ASN B C 1
ATOM 1352 O O . ASN B 1 36 ? 13.391 -9.961 7.168 1 33.91 36 ASN B O 1
ATOM 1356 N N . ARG B 1 37 ? 14.047 -12.172 6.73 1 35.59 37 ARG B N 1
ATOM 1357 C CA . ARG B 1 37 ? 13.047 -13.227 6.621 1 35.59 37 ARG B CA 1
ATOM 1358 C C . ARG B 1 37 ? 11.906 -13 7.605 1 35.59 37 ARG B C 1
ATOM 1360 O O . ARG B 1 37 ? 12.078 -13.164 8.812 1 35.59 37 ARG B O 1
ATOM 1367 N N . CYS B 1 38 ? 11.367 -12 7.562 1 36.41 38 CYS B N 1
ATOM 1368 C CA . CYS B 1 38 ? 10.273 -11.969 8.523 1 36.41 38 CYS B CA 1
ATOM 1369 C C . CYS B 1 38 ? 9.469 -13.266 8.484 1 36.41 38 CYS B C 1
ATOM 1371 O O . CYS B 1 38 ? 9.461 -13.961 7.469 1 36.41 38 CYS B O 1
ATOM 1373 N N . VAL B 1 39 ? 8.789 -13.609 9.688 1 36.22 39 VAL B N 1
ATOM 1374 C CA . VAL B 1 39 ? 8.094 -14.766 10.25 1 36.22 39 VAL B CA 1
ATOM 1375 C C . VAL B 1 39 ? 6.906 -15.141 9.367 1 36.22 39 VAL B C 1
ATOM 1377 O O . VAL B 1 39 ? 6.039 -14.305 9.094 1 36.22 39 VAL B O 1
ATOM 1380 N N . TYR B 1 40 ? 7.273 -15.883 8.352 1 38.38 40 TYR B N 1
ATOM 1381 C CA . TYR B 1 40 ? 6.109 -16.562 7.801 1 38.38 40 TYR B CA 1
ATOM 1382 C C . TYR B 1 40 ? 4.996 -16.656 8.836 1 38.38 40 TYR B C 1
ATOM 1384 O O . TYR B 1 40 ? 3.814 -16.516 8.5 1 38.38 40 TYR B O 1
ATOM 1392 N N . SER B 1 41 ? 5.477 -17.234 10.047 1 40.97 41 SER B N 1
ATOM 1393 C CA . SER B 1 41 ? 4.496 -17.734 11.008 1 40.97 41 SER B CA 1
ATOM 1394 C C . SER B 1 41 ? 3.867 -16.594 11.797 1 40.97 41 SER B C 1
ATOM 1396 O O . SER B 1 41 ? 2.988 -16.812 12.633 1 40.97 41 SER B O 1
ATOM 1398 N N . THR B 1 42 ? 4.461 -15.477 11.586 1 46.88 42 THR B N 1
ATOM 1399 C CA . THR B 1 42 ? 3.797 -14.516 12.453 1 46.88 42 THR B CA 1
ATOM 1400 C C . THR B 1 42 ? 2.494 -14.031 11.828 1 46.88 42 THR B C 1
ATOM 1402 O O . THR B 1 42 ? 2.367 -13.984 10.602 1 46.88 42 THR B O 1
ATOM 1405 N N . THR B 1 43 ? 1.498 -14.094 12.594 1 57.44 43 THR B N 1
ATOM 1406 C CA . THR B 1 43 ? 0.18 -13.602 12.203 1 57.44 43 THR B CA 1
ATOM 1407 C C . THR B 1 43 ? 0.285 -12.234 11.531 1 57.44 43 THR B C 1
ATOM 1409 O O . THR B 1 43 ? 1.246 -11.5 11.766 1 57.44 43 THR B O 1
ATOM 1412 N N . LYS B 1 44 ? -0.36 -12.086 10.461 1 59.97 44 LYS B N 1
ATOM 1413 C CA . LYS B 1 44 ? -0.504 -10.805 9.781 1 59.97 44 LYS B CA 1
ATOM 1414 C C . LYS B 1 44 ? -0.49 -9.648 10.781 1 59.97 44 LYS B C 1
ATOM 1416 O O . LYS B 1 44 ? 0.177 -8.641 10.555 1 59.97 44 LYS B O 1
ATOM 1421 N N . ALA B 1 45 ? -1.119 -9.875 11.898 1 65 45 ALA B N 1
ATOM 1422 C CA . ALA B 1 45 ? -1.215 -8.82 12.906 1 65 45 ALA B CA 1
ATOM 1423 C C . ALA B 1 45 ? 0.149 -8.531 13.523 1 65 45 ALA B C 1
ATOM 1425 O O . ALA B 1 45 ? 0.502 -7.375 13.75 1 65 45 ALA B O 1
ATOM 1426 N N . ALA B 1 46 ? 0.901 -9.586 13.797 1 68.5 46 ALA B N 1
ATOM 1427 C CA . ALA B 1 46 ? 2.209 -9.414 14.422 1 68.5 46 ALA B CA 1
ATOM 1428 C C . ALA B 1 46 ? 3.17 -8.68 13.492 1 68.5 46 ALA B C 1
ATOM 1430 O O . ALA B 1 46 ? 3.916 -7.801 13.922 1 68.5 46 ALA B O 1
ATOM 1431 N N . VAL B 1 47 ? 3.086 -8.961 12.25 1 71.12 47 VAL B N 1
ATOM 1432 C CA . VAL B 1 47 ? 3.969 -8.328 11.273 1 71.12 47 VAL B CA 1
ATOM 1433 C C . VAL B 1 47 ? 3.604 -6.852 11.125 1 71.12 47 VAL B C 1
ATOM 1435 O O . VAL B 1 47 ? 4.484 -5.988 11.078 1 71.12 47 VAL B O 1
ATOM 1438 N N . ILE B 1 48 ? 2.295 -6.59 11.062 1 73.94 48 ILE B N 1
ATOM 1439 C CA . ILE B 1 48 ? 1.837 -5.207 10.961 1 73.94 48 ILE B CA 1
ATOM 1440 C C . ILE B 1 48 ? 2.289 -4.43 12.195 1 73.94 48 ILE B C 1
ATOM 1442 O O . ILE B 1 48 ? 2.816 -3.318 12.078 1 73.94 48 ILE B O 1
ATOM 1446 N N . GLY B 1 49 ? 2.127 -5.082 13.367 1 76.31 49 GLY B N 1
ATOM 1447 C CA . GLY B 1 49 ? 2.568 -4.445 14.594 1 76.31 49 GLY B CA 1
ATOM 1448 C C . GLY B 1 49 ? 4.062 -4.18 14.633 1 76.31 49 GLY B C 1
ATOM 1449 O O . GLY B 1 49 ? 4.496 -3.082 14.992 1 76.31 49 GLY B O 1
ATOM 1450 N N . LEU B 1 50 ? 4.793 -5.109 14.242 1 72.12 50 LEU B N 1
ATOM 1451 C CA . LEU B 1 50 ? 6.246 -4.953 14.219 1 72.12 50 LEU B CA 1
ATOM 1452 C C . LEU B 1 50 ? 6.66 -3.881 13.219 1 72.12 50 LEU B C 1
ATOM 1454 O O . LEU B 1 50 ? 7.535 -3.062 13.508 1 72.12 50 LEU B O 1
ATOM 1458 N N . THR B 1 51 ? 6.023 -3.906 12.055 1 78.25 51 THR B N 1
ATOM 1459 C CA . THR B 1 51 ? 6.305 -2.898 11.031 1 78.25 51 THR B CA 1
ATOM 1460 C C . THR B 1 51 ? 6.051 -1.496 11.578 1 78.25 51 THR B C 1
ATOM 1462 O O . THR B 1 51 ? 6.863 -0.59 11.383 1 78.25 51 THR B O 1
ATOM 1465 N N . LYS B 1 52 ? 4.992 -1.377 12.312 1 81.81 52 LYS B N 1
ATOM 1466 C CA . LYS B 1 52 ? 4.641 -0.082 12.891 1 81.81 52 LYS B CA 1
ATOM 1467 C C . LYS B 1 52 ? 5.66 0.349 13.938 1 81.81 52 LYS B C 1
ATOM 1469 O O . LYS B 1 52 ? 6.059 1.515 13.984 1 81.81 52 LYS B O 1
ATOM 1474 N N . SER B 1 53 ? 6.078 -0.619 14.75 1 79.88 53 SER B N 1
ATOM 1475 C CA . SER B 1 53 ? 7.051 -0.313 15.797 1 79.88 53 SER B CA 1
ATOM 1476 C C . SER B 1 53 ? 8.375 0.162 15.195 1 79.88 53 SER B C 1
ATOM 1478 O O . SER B 1 53 ? 8.93 1.17 15.633 1 79.88 53 SER B O 1
ATOM 1480 N N . VAL B 1 54 ? 8.844 -0.468 14.219 1 78.19 54 VAL B N 1
ATOM 1481 C CA . VAL B 1 54 ? 10.102 -0.12 13.578 1 78.19 54 VAL B CA 1
ATOM 1482 C C . VAL B 1 54 ? 9.977 1.237 12.891 1 78.19 54 VAL B C 1
ATOM 1484 O O . VAL B 1 54 ? 10.867 2.082 13 1 78.19 54 VAL B O 1
ATOM 1487 N N . ALA B 1 55 ? 8.93 1.415 12.203 1 84.81 55 ALA B N 1
ATOM 1488 C CA . ALA B 1 55 ? 8.719 2.691 11.523 1 84.81 55 ALA B CA 1
ATOM 1489 C C . ALA B 1 55 ? 8.688 3.844 12.523 1 84.81 55 ALA B C 1
ATOM 1491 O O . ALA B 1 55 ? 9.266 4.906 12.281 1 84.81 55 ALA B O 1
ATOM 1492 N N . ALA B 1 56 ? 8.055 3.598 13.609 1 84.19 56 ALA B N 1
ATOM 1493 C CA . ALA B 1 56 ? 7.934 4.633 14.633 1 84.19 56 ALA B CA 1
ATOM 1494 C C . ALA B 1 56 ? 9.305 5.008 15.195 1 84.19 56 ALA B C 1
ATOM 1496 O O . ALA B 1 56 ? 9.57 6.18 15.461 1 84.19 56 ALA B O 1
ATOM 1497 N N . ASP B 1 57 ? 10.133 4.051 15.289 1 79.62 57 ASP B N 1
ATOM 1498 C CA . ASP B 1 57 ? 11.445 4.258 15.883 1 79.62 57 ASP B CA 1
ATOM 1499 C C . ASP B 1 57 ? 12.336 5.102 14.977 1 79.62 57 ASP B C 1
ATOM 1501 O O . ASP B 1 57 ? 13.234 5.797 15.445 1 79.62 57 ASP B O 1
ATOM 1505 N N . PHE B 1 58 ? 11.992 5.148 13.656 1 81.69 58 PHE B N 1
ATOM 1506 C CA . PHE B 1 58 ? 12.953 5.75 12.742 1 81.69 58 PHE B CA 1
ATOM 1507 C C . PHE B 1 58 ? 12.328 6.914 11.984 1 81.69 58 PHE B C 1
ATOM 1509 O O . PHE B 1 58 ? 13 7.586 11.203 1 81.69 58 PHE B O 1
ATOM 1516 N N . ILE B 1 59 ? 11.102 7.168 12.234 1 83.19 59 ILE B N 1
ATOM 1517 C CA . ILE B 1 59 ? 10.359 8.141 11.438 1 83.19 59 ILE B CA 1
ATOM 1518 C C . ILE B 1 59 ? 10.969 9.523 11.609 1 83.19 59 ILE B C 1
ATOM 1520 O O . ILE B 1 59 ? 11.055 10.297 10.648 1 83.19 59 ILE B O 1
ATOM 1524 N N . GLN B 1 60 ? 11.445 9.852 12.758 1 82.94 60 GLN B N 1
ATOM 1525 C CA . GLN B 1 60 ? 12 11.172 13.031 1 82.94 60 GLN B CA 1
ATOM 1526 C C . GLN B 1 60 ? 13.359 11.344 12.352 1 82.94 60 GLN B C 1
ATOM 1528 O O . GLN B 1 60 ? 13.82 12.469 12.148 1 82.94 60 GLN B O 1
ATOM 1533 N N . GLN B 1 61 ? 13.984 10.227 11.992 1 83.75 61 GLN B N 1
ATOM 1534 C CA . GLN B 1 61 ? 15.266 10.266 11.297 1 83.75 61 GLN B CA 1
ATOM 1535 C C . GLN B 1 61 ? 15.07 10.32 9.781 1 83.75 61 GLN B C 1
ATOM 1537 O O . GLN B 1 61 ? 16.047 10.328 9.023 1 83.75 61 GLN B O 1
ATOM 1542 N N . GLY B 1 62 ? 13.867 10.242 9.375 1 82.88 62 GLY B N 1
ATOM 1543 C CA . GLY B 1 62 ? 13.586 10.281 7.953 1 82.88 62 GLY B CA 1
ATOM 1544 C C . GLY B 1 62 ? 13.664 8.922 7.285 1 82.88 62 GLY B C 1
ATOM 1545 O O . GLY B 1 62 ? 13.773 8.836 6.059 1 82.88 62 GLY B O 1
ATOM 1546 N N . ILE B 1 63 ? 13.75 7.879 8.164 1 83.5 63 ILE B N 1
ATOM 1547 C CA . ILE B 1 63 ? 13.812 6.52 7.641 1 83.5 63 ILE B CA 1
ATOM 1548 C C . ILE B 1 63 ? 12.414 5.91 7.605 1 83.5 63 ILE B C 1
ATOM 1550 O O . ILE B 1 63 ? 11.711 5.91 8.617 1 83.5 63 ILE B O 1
ATOM 1554 N N . ARG B 1 64 ? 11.984 5.531 6.48 1 88.38 64 ARG B N 1
ATOM 1555 C CA . ARG B 1 64 ? 10.703 4.863 6.293 1 88.38 64 ARG B CA 1
ATOM 1556 C C . ARG B 1 64 ? 10.859 3.35 6.375 1 88.38 64 ARG B C 1
ATOM 1558 O O . ARG B 1 64 ? 11.914 2.807 6.043 1 88.38 64 ARG B O 1
ATOM 1565 N N . CYS B 1 65 ? 9.898 2.676 6.922 1 86.44 65 CYS B N 1
ATOM 1566 C CA . CYS B 1 65 ? 9.875 1.218 6.984 1 86.44 65 CYS B CA 1
ATOM 1567 C C . CYS B 1 65 ? 8.492 0.679 6.645 1 86.44 65 CYS B C 1
ATOM 1569 O O . CYS B 1 65 ? 7.5 1.069 7.266 1 86.44 65 CYS B O 1
ATOM 1571 N N . ASN B 1 66 ? 8.43 -0.202 5.598 1 89.25 66 ASN B N 1
ATOM 1572 C CA . ASN B 1 66 ? 7.191 -0.853 5.191 1 89.25 66 ASN B CA 1
ATOM 1573 C C . ASN B 1 66 ? 7.379 -2.355 5.012 1 89.25 66 ASN B C 1
ATOM 1575 O O . ASN B 1 66 ? 8.5 -2.828 4.832 1 89.25 66 ASN B O 1
ATOM 1579 N N . CYS B 1 67 ? 6.312 -3.006 5.203 1 85.88 67 CYS B N 1
ATOM 1580 C CA . CYS B 1 67 ? 6.324 -4.445 4.973 1 85.88 67 CYS B CA 1
ATOM 1581 C C . CYS B 1 67 ? 5.617 -4.797 3.672 1 85.88 67 CYS B C 1
ATOM 1583 O O . CYS B 1 67 ? 4.504 -4.336 3.422 1 85.88 67 CYS B O 1
ATOM 1585 N N . VAL B 1 68 ? 6.328 -5.559 2.783 1 88.75 68 VAL B N 1
ATOM 1586 C CA . VAL B 1 68 ? 5.738 -6.043 1.539 1 88.75 68 VAL B CA 1
ATOM 1587 C C . VAL B 1 68 ? 5.105 -7.41 1.766 1 88.75 68 VAL B C 1
ATOM 1589 O O . VAL B 1 68 ? 5.734 -8.305 2.334 1 88.75 68 VAL B O 1
ATOM 1592 N N . CYS B 1 69 ? 3.852 -7.516 1.36 1 86.38 69 CYS B N 1
ATOM 1593 C CA . CYS B 1 69 ? 3.09 -8.75 1.54 1 86.38 69 CYS B CA 1
ATOM 1594 C C . CYS B 1 69 ? 2.689 -9.344 0.196 1 86.38 69 CYS B C 1
ATOM 1596 O O . CYS B 1 69 ? 1.587 -9.094 -0.294 1 86.38 69 CYS B O 1
ATOM 1598 N N . PRO B 1 70 ? 3.533 -10.219 -0.28 1 89.31 70 PRO B N 1
ATOM 1599 C CA . PRO B 1 70 ? 3.256 -10.805 -1.593 1 89.31 70 PRO B CA 1
ATOM 1600 C C . PRO B 1 70 ? 2.311 -12 -1.516 1 89.31 70 PRO B C 1
ATOM 1602 O O . PRO B 1 70 ? 2.115 -12.57 -0.438 1 89.31 70 PRO B O 1
ATOM 1605 N N . GLY B 1 71 ? 1.585 -12.211 -2.668 1 89.06 71 GLY B N 1
ATOM 1606 C CA . GLY B 1 71 ? 0.958 -13.508 -2.855 1 89.06 71 GLY B CA 1
ATOM 1607 C C . GLY B 1 71 ? 1.938 -14.586 -3.271 1 89.06 71 GLY B C 1
ATOM 1608 O O . GLY B 1 71 ? 3.064 -14.641 -2.773 1 89.06 71 GLY B O 1
ATOM 1609 N N . THR B 1 72 ? 1.42 -15.484 -4.09 1 88.81 72 THR B N 1
ATOM 1610 C CA . THR B 1 72 ? 2.291 -16.531 -4.602 1 88.81 72 THR B CA 1
ATOM 1611 C C . THR B 1 72 ? 3.152 -16.016 -5.75 1 88.81 72 THR B C 1
ATOM 1613 O O . THR B 1 72 ? 2.629 -15.594 -6.785 1 88.81 72 THR B O 1
ATOM 1616 N N . VAL B 1 73 ? 4.434 -16.031 -5.516 1 91.06 73 VAL B N 1
ATOM 1617 C CA . VAL B 1 73 ? 5.387 -15.539 -6.5 1 91.06 73 VAL B CA 1
ATOM 1618 C C . VAL B 1 73 ? 6.031 -16.719 -7.23 1 91.06 73 VAL B C 1
ATOM 1620 O O . VAL B 1 73 ? 6.383 -17.719 -6.609 1 91.06 73 VAL B O 1
ATOM 1623 N N . ASP B 1 74 ? 6.141 -16.609 -8.586 1 92.94 74 ASP B N 1
ATOM 1624 C CA . ASP B 1 74 ? 6.82 -17.625 -9.367 1 92.94 74 ASP B CA 1
ATOM 1625 C C . ASP B 1 74 ? 8.328 -17.609 -9.109 1 92.94 74 ASP B C 1
ATOM 1627 O O . ASP B 1 74 ? 9.055 -16.812 -9.711 1 92.94 74 ASP B O 1
ATOM 1631 N N . THR B 1 75 ? 8.766 -18.438 -8.203 1 90.19 75 THR B N 1
ATOM 1632 C CA . THR B 1 75 ? 10.164 -18.547 -7.816 1 90.19 75 THR B CA 1
ATOM 1633 C C . THR B 1 75 ? 10.68 -19.969 -8.086 1 90.19 75 THR B C 1
ATOM 1635 O O . THR B 1 75 ? 9.898 -20.906 -8.242 1 90.19 75 THR B O 1
ATOM 1638 N N . PRO B 1 76 ? 12.039 -20.031 -8.172 1 90.12 76 PRO B N 1
ATOM 1639 C CA . PRO B 1 76 ? 12.602 -21.375 -8.281 1 90.12 76 PRO B 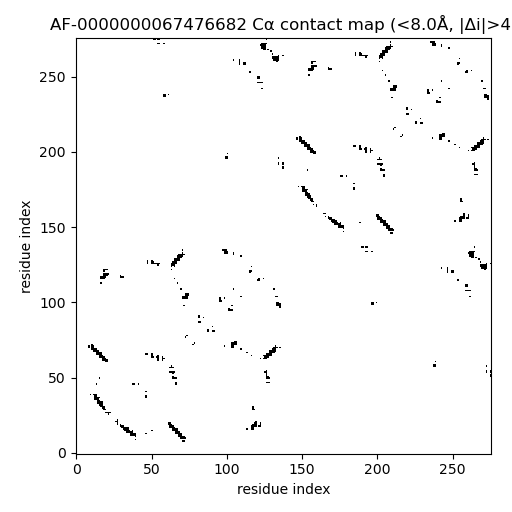CA 1
ATOM 1640 C C . PRO B 1 76 ? 12.18 -22.297 -7.137 1 90.12 76 PRO B C 1
ATOM 1642 O O . PRO B 1 76 ? 11.906 -23.484 -7.355 1 90.12 76 PRO B O 1
ATOM 1645 N N . SER B 1 77 ? 12.117 -21.719 -5.961 1 84.44 77 SER B N 1
ATOM 1646 C CA . SER B 1 77 ? 11.695 -22.5 -4.809 1 84.44 77 SER B CA 1
ATOM 1647 C C . SER B 1 77 ? 10.266 -23.016 -4.988 1 84.44 77 SER B C 1
ATOM 1649 O O . SER B 1 77 ? 9.961 -24.156 -4.641 1 84.44 77 SER B O 1
ATOM 1651 N N . LEU B 1 78 ? 9.344 -22.188 -5.457 1 88.5 78 LEU B N 1
ATOM 1652 C CA . LEU B 1 78 ? 7.977 -22.625 -5.727 1 88.5 78 LEU B CA 1
ATOM 1653 C C . LEU B 1 78 ? 7.957 -23.734 -6.773 1 88.5 78 LEU B C 1
ATOM 1655 O O . LEU B 1 78 ? 7.27 -24.75 -6.602 1 88.5 78 LEU B O 1
ATOM 1659 N N . GLN B 1 79 ? 8.688 -23.531 -7.832 1 92.69 79 GLN B N 1
ATOM 1660 C CA . GLN B 1 79 ? 8.75 -24.531 -8.906 1 92.69 79 GLN B CA 1
ATOM 1661 C C . GLN B 1 79 ? 9.266 -25.859 -8.383 1 92.69 79 GLN B C 1
ATOM 1663 O O . GLN B 1 79 ? 8.758 -26.922 -8.758 1 92.69 79 GLN B O 1
ATOM 1668 N N . GLU B 1 80 ? 10.242 -25.844 -7.547 1 91.69 80 GLU B N 1
ATOM 1669 C CA . GLU B 1 80 ? 10.781 -27.062 -6.941 1 91.69 80 GLU B CA 1
ATOM 1670 C C . GLU B 1 80 ? 9.719 -27.781 -6.109 1 91.69 80 GLU B C 1
ATOM 1672 O O . GLU B 1 80 ? 9.617 -29.016 -6.152 1 91.69 80 GLU B O 1
ATOM 1677 N N . ARG B 1 81 ? 8.977 -26.953 -5.344 1 88.81 81 ARG B N 1
ATOM 1678 C CA . ARG B 1 81 ? 7.914 -27.531 -4.523 1 88.81 81 ARG B CA 1
ATOM 1679 C C . ARG B 1 81 ? 6.844 -28.172 -5.391 1 88.81 81 ARG B C 1
ATOM 1681 O O . ARG B 1 81 ? 6.324 -29.234 -5.047 1 88.81 81 ARG B O 1
ATOM 1688 N N . ILE B 1 82 ? 6.535 -27.531 -6.453 1 91.88 82 ILE B N 1
ATOM 1689 C CA . ILE B 1 82 ? 5.543 -28.062 -7.383 1 91.88 82 ILE B CA 1
ATOM 1690 C C . ILE B 1 82 ? 6.062 -29.359 -8.008 1 91.88 82 ILE B C 1
ATOM 1692 O O . ILE B 1 82 ? 5.352 -30.375 -8.055 1 91.88 82 ILE B O 1
ATOM 1696 N N . GLN B 1 83 ? 7.324 -29.438 -8.414 1 94.81 83 GLN B N 1
ATOM 1697 C CA . GLN B 1 83 ? 7.941 -30.578 -9.102 1 94.81 83 GLN B CA 1
ATOM 1698 C C . GLN B 1 83 ? 8.133 -31.75 -8.148 1 94.81 83 GLN B C 1
ATOM 1700 O O . GLN B 1 83 ? 8.211 -32.906 -8.586 1 94.81 83 GLN B O 1
ATOM 1705 N N . ALA B 1 84 ? 8.234 -31.516 -6.871 1 92.5 84 ALA B N 1
ATOM 1706 C CA . ALA B 1 84 ? 8.461 -32.562 -5.867 1 92.5 84 ALA B CA 1
ATOM 1707 C C . ALA B 1 84 ? 7.188 -33.344 -5.59 1 92.5 84 ALA B C 1
ATOM 1709 O O . ALA B 1 84 ? 7.234 -34.406 -4.969 1 92.5 84 ALA B O 1
ATOM 1710 N N . ARG B 1 85 ? 6.105 -32.781 -6.07 1 90.94 85 ARG B N 1
ATOM 1711 C CA . ARG B 1 85 ? 4.836 -33.469 -5.84 1 90.94 85 ARG B CA 1
ATOM 1712 C C . ARG B 1 85 ? 4.676 -34.656 -6.773 1 90.94 85 ARG B C 1
ATOM 1714 O O . ARG B 1 85 ? 5.262 -34.688 -7.859 1 90.94 85 ARG B O 1
ATOM 1721 N N . PRO B 1 86 ? 3.867 -35.688 -6.344 1 94.69 86 PRO B N 1
ATOM 1722 C CA . PRO B 1 86 ? 3.654 -36.844 -7.184 1 94.69 86 PRO B CA 1
ATOM 1723 C C . PRO B 1 86 ? 3.109 -36.5 -8.57 1 94.69 86 PRO B C 1
ATOM 1725 O O . PRO B 1 86 ? 3.486 -37.125 -9.562 1 94.69 86 PRO B O 1
ATOM 1728 N N . ASN B 1 87 ? 2.199 -35.5 -8.68 1 96.56 87 ASN B N 1
ATOM 1729 C CA . ASN B 1 87 ? 1.652 -34.969 -9.922 1 96.56 87 ASN B CA 1
ATOM 1730 C C . ASN B 1 87 ? 1.9 -33.469 -10.055 1 96.56 87 ASN B C 1
ATOM 1732 O O . ASN B 1 87 ? 1.07 -32.656 -9.641 1 96.56 87 ASN B O 1
ATOM 1736 N N . PRO B 1 88 ? 2.971 -33.125 -10.68 1 95.12 88 PRO B N 1
ATOM 1737 C CA . PRO B 1 88 ? 3.357 -31.703 -10.734 1 95.12 88 PRO B CA 1
ATOM 1738 C C . PRO B 1 88 ? 2.332 -30.844 -11.469 1 95.12 88 PRO B C 1
ATOM 1740 O O . PRO B 1 88 ? 2.104 -29.688 -1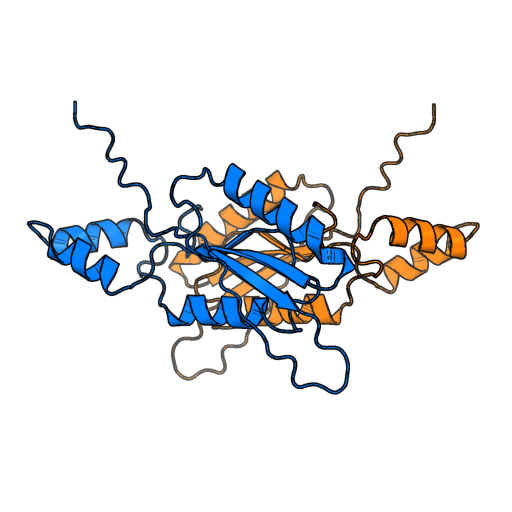1.086 1 95.12 88 PRO B O 1
ATOM 1743 N N . GLU B 1 89 ? 1.763 -31.406 -12.531 1 95.25 89 GLU B N 1
ATOM 1744 C CA . GLU B 1 89 ? 0.771 -30.625 -13.273 1 95.25 89 GLU B CA 1
ATOM 1745 C C . GLU B 1 89 ? -0.453 -30.328 -12.414 1 95.25 89 GLU B C 1
ATOM 1747 O O . GLU B 1 89 ? -0.969 -29.203 -12.438 1 95.25 89 GLU B O 1
ATOM 1752 N N . GLU B 1 90 ? -0.885 -31.281 -11.727 1 93.81 90 GLU B N 1
ATOM 1753 C CA . GLU B 1 90 ? -2.014 -31.094 -10.82 1 93.81 90 GLU B CA 1
ATOM 1754 C C . GLU B 1 90 ? -1.654 -30.125 -9.688 1 93.81 90 GLU B C 1
ATOM 1756 O O . GLU B 1 90 ? -2.465 -29.281 -9.305 1 93.81 90 GLU B O 1
ATOM 1761 N N . ALA B 1 91 ? -0.464 -30.297 -9.172 1 91.88 91 ALA B N 1
ATOM 1762 C CA . ALA B 1 91 ? 0.002 -29.391 -8.125 1 91.88 91 ALA B CA 1
ATOM 1763 C C . ALA B 1 91 ? 0.009 -27.938 -8.602 1 91.88 91 ALA B C 1
ATOM 1765 O O . ALA B 1 91 ? -0.452 -27.047 -7.891 1 91.88 91 ALA B O 1
ATOM 1766 N N . ARG B 1 92 ? 0.524 -27.688 -9.805 1 93.5 92 ARG B N 1
ATOM 1767 C CA . ARG B 1 92 ? 0.556 -26.344 -10.367 1 93.5 92 ARG B CA 1
ATOM 1768 C C . ARG B 1 92 ? -0.854 -25.797 -10.539 1 93.5 92 ARG B C 1
ATOM 1770 O O . ARG B 1 92 ? -1.112 -24.641 -10.195 1 93.5 92 ARG B O 1
ATOM 1777 N N . SER B 1 93 ? -1.68 -26.688 -11.055 1 94.06 93 SER B N 1
ATOM 1778 C CA . SER B 1 93 ? -3.066 -26.266 -11.25 1 94.06 93 SER B CA 1
ATOM 1779 C C . SER B 1 93 ? -3.717 -25.891 -9.922 1 94.06 93 SER B C 1
ATOM 1781 O O . SER B 1 93 ? -4.477 -24.922 -9.859 1 94.06 93 SER B O 1
ATOM 1783 N N . ASP B 1 94 ? -3.451 -26.594 -8.875 1 88.75 94 ASP B N 1
ATOM 1784 C CA . ASP B 1 94 ? -3.992 -26.312 -7.555 1 88.75 94 ASP B CA 1
ATOM 1785 C C . ASP B 1 94 ? -3.506 -24.953 -7.043 1 88.75 94 ASP B C 1
ATOM 1787 O O . ASP B 1 94 ? -4.277 -24.203 -6.449 1 88.75 94 ASP B O 1
ATOM 1791 N N . PHE B 1 95 ? -2.273 -24.688 -7.297 1 86.44 95 PHE B N 1
ATOM 1792 C CA . PHE B 1 95 ? -1.742 -23.391 -6.898 1 86.44 95 PHE B CA 1
ATOM 1793 C C . PHE B 1 95 ? -2.396 -22.266 -7.695 1 86.44 95 PHE B C 1
ATOM 1795 O O . PHE B 1 95 ? -2.732 -21.219 -7.141 1 86.44 95 PHE B O 1
ATOM 1802 N N . LEU B 1 96 ? -2.572 -22.562 -8.945 1 90.69 96 LEU B N 1
ATOM 1803 C CA . LEU B 1 96 ? -3.111 -21.531 -9.828 1 90.69 96 LEU B CA 1
ATOM 1804 C C . LEU B 1 96 ? -4.578 -21.266 -9.516 1 90.69 96 LEU B C 1
ATOM 1806 O O . LEU B 1 96 ? -5.031 -20.125 -9.609 1 90.69 96 LEU B O 1
ATOM 1810 N N . LYS B 1 97 ? -5.301 -22.266 -9.133 1 88.56 97 LYS B N 1
ATOM 1811 C CA . LYS B 1 97 ? -6.719 -22.141 -8.805 1 88.56 97 LYS B CA 1
ATOM 1812 C C . LYS B 1 97 ? -6.926 -21.188 -7.629 1 88.56 97 LYS B C 1
ATOM 1814 O O . LYS B 1 97 ? -7.992 -20.594 -7.488 1 88.56 97 LYS B O 1
ATOM 1819 N N . ARG B 1 98 ? -5.898 -21.016 -6.91 1 83.44 98 ARG B N 1
ATOM 1820 C CA . ARG B 1 98 ? -5.984 -20.156 -5.734 1 83.44 98 ARG B CA 1
ATOM 1821 C C . ARG B 1 98 ? -5.762 -18.688 -6.105 1 83.44 98 ARG B C 1
ATOM 1823 O O . ARG B 1 98 ? -6.055 -17.797 -5.316 1 83.44 98 ARG B O 1
ATOM 1830 N N . GLN B 1 99 ? -5.125 -18.531 -7.277 1 88.25 99 GLN B N 1
ATOM 1831 C CA . GLN B 1 99 ? -4.859 -17.172 -7.719 1 88.25 99 GLN B CA 1
ATOM 1832 C C . GLN B 1 99 ? -6.059 -16.594 -8.469 1 88.25 99 GLN B C 1
ATOM 1834 O O . GLN B 1 99 ? -6.402 -17.062 -9.555 1 88.25 99 GLN B O 1
ATOM 1839 N N . ARG B 1 100 ? -6.629 -15.578 -7.969 1 85.44 100 ARG B N 1
ATOM 1840 C CA . ARG B 1 100 ? -7.777 -14.953 -8.617 1 85.44 100 ARG B CA 1
ATOM 1841 C C . ARG B 1 100 ? -7.387 -14.367 -9.969 1 85.44 100 ARG B C 1
ATOM 1843 O O . ARG B 1 100 ? -8.211 -14.297 -10.883 1 85.44 100 ARG B O 1
ATOM 1850 N N . THR B 1 101 ? -6.148 -14.031 -10.156 1 87.62 101 THR B N 1
ATOM 1851 C CA . THR B 1 101 ? -5.656 -13.453 -11.406 1 87.62 101 THR B CA 1
ATOM 1852 C C . THR B 1 101 ? -5.395 -14.555 -12.438 1 87.62 101 THR B C 1
ATOM 1854 O O . THR B 1 101 ? -5.234 -14.266 -13.625 1 87.62 101 THR B O 1
ATOM 1857 N N . GLY B 1 102 ? -5.258 -15.812 -12.008 1 88.25 102 GLY B N 1
ATOM 1858 C CA . GLY B 1 102 ? -4.969 -16.922 -12.914 1 88.25 102 GLY B CA 1
ATOM 1859 C C . GLY B 1 102 ? -3.49 -17.062 -13.219 1 88.25 102 GLY B C 1
ATOM 1860 O O . GLY B 1 102 ? -3.109 -17.828 -14.109 1 88.25 102 GLY B O 1
ATOM 1861 N N . ARG B 1 103 ? -2.713 -16.297 -12.523 1 92.25 103 ARG B N 1
ATOM 1862 C CA . ARG B 1 103 ? -1.268 -16.391 -12.703 1 92.25 103 ARG B CA 1
ATOM 1863 C C . ARG B 1 103 ? -0.533 -16.109 -11.398 1 92.25 103 ARG B C 1
ATOM 1865 O O . ARG B 1 103 ? -1.119 -15.586 -10.453 1 92.25 103 ARG B O 1
ATOM 1872 N N . PHE B 1 104 ? 0.741 -16.484 -11.367 1 92.19 104 PHE B N 1
ATOM 1873 C CA . PHE B 1 104 ? 1.614 -16.125 -10.266 1 92.19 104 PHE B CA 1
ATOM 1874 C C . PHE B 1 104 ? 2.184 -14.719 -10.469 1 92.19 104 PHE B C 1
ATOM 1876 O O . PHE B 1 104 ? 2.287 -14.25 -11.602 1 92.19 104 PHE B O 1
ATOM 1883 N N . ALA B 1 105 ? 2.484 -14.109 -9.328 1 93.38 105 ALA B N 1
ATOM 1884 C CA . ALA B 1 105 ? 3.307 -12.914 -9.43 1 93.38 105 ALA B CA 1
ATOM 1885 C C . ALA B 1 105 ? 4.707 -13.242 -9.938 1 93.38 105 ALA B C 1
ATOM 1887 O O . ALA B 1 105 ? 5.203 -14.352 -9.719 1 93.38 105 ALA B O 1
ATOM 1888 N N . THR B 1 106 ? 5.355 -12.258 -10.609 1 94.12 106 THR B N 1
ATOM 1889 C CA . THR B 1 106 ? 6.75 -12.422 -10.992 1 94.12 106 THR B CA 1
ATOM 1890 C C . THR B 1 106 ? 7.672 -11.719 -10 1 94.12 106 THR B C 1
ATOM 1892 O O . THR B 1 106 ? 7.25 -10.797 -9.297 1 94.12 106 THR B O 1
ATOM 1895 N N . ALA B 1 107 ? 8.898 -12.172 -9.992 1 92.19 107 ALA B N 1
ATOM 1896 C CA . ALA B 1 107 ? 9.891 -11.492 -9.164 1 92.19 107 ALA B CA 1
ATOM 1897 C C . ALA B 1 107 ? 10.039 -10.031 -9.562 1 92.19 107 ALA B C 1
ATOM 1899 O O . ALA B 1 107 ? 10.273 -9.164 -8.719 1 92.19 107 ALA B O 1
ATOM 1900 N N . GLU B 1 108 ? 9.844 -9.789 -10.789 1 94.5 108 GLU B N 1
ATOM 1901 C CA . GLU B 1 108 ? 9.945 -8.422 -11.305 1 94.5 108 GLU B CA 1
ATOM 1902 C C . GLU B 1 108 ? 8.828 -7.543 -10.75 1 94.5 108 GLU B C 1
ATOM 1904 O O . GLU B 1 108 ? 9.07 -6.398 -10.359 1 94.5 108 GLU B O 1
ATOM 1909 N N . GLU B 1 109 ? 7.676 -8.008 -10.727 1 92.25 109 GLU B N 1
ATOM 1910 C CA . GLU B 1 109 ? 6.555 -7.246 -10.188 1 92.25 109 GLU B CA 1
ATOM 1911 C C . GLU B 1 109 ? 6.766 -6.906 -8.719 1 92.25 109 GLU B C 1
ATOM 1913 O O . GLU B 1 109 ? 6.461 -5.797 -8.281 1 92.25 109 GLU B O 1
ATOM 1918 N N . ILE B 1 110 ? 7.32 -7.785 -7.957 1 91.12 110 ILE B N 1
ATOM 1919 C CA . ILE B 1 110 ? 7.637 -7.531 -6.559 1 91.12 110 ILE B CA 1
ATOM 1920 C C . ILE B 1 110 ? 8.742 -6.484 -6.461 1 91.12 110 ILE B C 1
ATOM 1922 O O . ILE B 1 110 ? 8.664 -5.562 -5.648 1 91.12 110 ILE B O 1
ATOM 1926 N N . ALA B 1 111 ? 9.727 -6.688 -7.328 1 92.94 111 ALA B N 1
ATOM 1927 C CA . ALA B 1 111 ? 10.867 -5.77 -7.324 1 92.94 111 ALA B CA 1
ATOM 1928 C C . ALA B 1 111 ? 10.422 -4.344 -7.633 1 92.94 111 ALA B C 1
ATOM 1930 O O . ALA B 1 111 ? 10.945 -3.385 -7.062 1 92.94 111 ALA B O 1
ATOM 1931 N N . LEU B 1 112 ? 9.484 -4.141 -8.5 1 93.81 112 LEU B N 1
ATOM 1932 C CA . LEU B 1 112 ? 9.016 -2.816 -8.883 1 93.81 112 LEU B CA 1
ATOM 1933 C C . LEU B 1 112 ? 8.32 -2.129 -7.719 1 93.81 112 LEU B C 1
ATOM 1935 O O . LEU B 1 112 ? 8.469 -0.92 -7.523 1 93.81 112 LEU B O 1
ATOM 1939 N N . LEU B 1 113 ? 7.559 -2.867 -6.938 1 93.25 113 LEU B N 1
ATOM 1940 C CA . LEU B 1 113 ? 6.996 -2.295 -5.719 1 93.25 113 LEU B CA 1
ATOM 1941 C C . LEU B 1 113 ? 8.102 -1.88 -4.754 1 93.25 113 LEU B C 1
ATOM 1943 O O . LEU B 1 113 ? 8.055 -0.792 -4.176 1 93.25 113 LEU B O 1
ATOM 1947 N N . CYS B 1 114 ? 9.109 -2.723 -4.645 1 90.25 114 CYS B N 1
ATOM 1948 C CA . CYS B 1 114 ? 10.219 -2.426 -3.746 1 90.25 114 CYS B CA 1
ATOM 1949 C C . CYS B 1 114 ? 10.961 -1.175 -4.195 1 90.25 114 CYS B C 1
ATOM 1951 O O . CYS B 1 114 ? 11.367 -0.355 -3.367 1 90.25 114 CYS B O 1
ATOM 1953 N N . VAL B 1 115 ? 11.148 -1.057 -5.488 1 91.62 115 VAL B N 1
ATOM 1954 C CA . VAL B 1 115 ? 11.805 0.126 -6.039 1 91.62 115 VAL B CA 1
ATOM 1955 C C . VAL B 1 115 ? 11 1.375 -5.68 1 91.62 115 VAL B C 1
ATOM 1957 O O . VAL B 1 115 ? 11.562 2.371 -5.223 1 91.62 115 VAL B O 1
ATOM 1960 N N . TYR B 1 116 ? 9.766 1.357 -5.863 1 92.31 116 TYR B N 1
ATOM 1961 C CA . TYR B 1 116 ? 8.914 2.479 -5.484 1 92.31 116 TYR B CA 1
ATOM 1962 C C . TYR B 1 116 ? 9.055 2.793 -3.998 1 92.31 116 TYR B C 1
ATOM 1964 O O . TYR B 1 116 ? 9.273 3.945 -3.619 1 92.31 116 TYR B O 1
ATOM 1972 N N . LEU B 1 117 ? 8.961 1.771 -3.162 1 91.69 117 LEU B N 1
ATOM 1973 C CA . LEU B 1 117 ? 8.961 1.964 -1.717 1 91.69 117 LEU B CA 1
ATOM 1974 C C . LEU B 1 117 ? 10.328 2.439 -1.231 1 91.69 117 LEU B C 1
ATOM 1976 O O . LEU B 1 117 ? 10.43 3.082 -0.183 1 91.69 117 LEU B O 1
ATOM 1980 N N . ALA B 1 118 ? 11.328 2.156 -1.978 1 90 118 ALA B N 1
ATOM 1981 C CA . ALA B 1 118 ? 12.68 2.562 -1.601 1 90 118 ALA B CA 1
ATOM 1982 C C . ALA B 1 118 ? 13.008 3.949 -2.146 1 90 118 ALA B C 1
ATOM 1984 O O . ALA B 1 118 ? 13.977 4.578 -1.717 1 90 118 ALA B O 1
ATOM 1985 N N . SER B 1 119 ? 12.234 4.441 -3.039 1 90.81 119 SER B N 1
ATOM 1986 C CA . SER B 1 119 ? 12.516 5.711 -3.705 1 90.81 119 SER B CA 1
ATOM 1987 C C . SER B 1 119 ? 11.93 6.883 -2.926 1 90.81 119 SER B C 1
ATOM 1989 O O . SER B 1 119 ? 11.125 6.691 -2.014 1 90.81 119 SER B O 1
ATOM 1991 N N . ASP B 1 120 ? 12.25 8.102 -3.379 1 91.38 120 ASP B N 1
ATOM 1992 C CA . ASP B 1 120 ? 11.727 9.32 -2.77 1 91.38 120 ASP B CA 1
ATOM 1993 C C . ASP B 1 120 ? 10.273 9.555 -3.164 1 91.38 120 ASP B C 1
ATOM 1995 O O . ASP B 1 120 ? 9.578 10.375 -2.555 1 91.3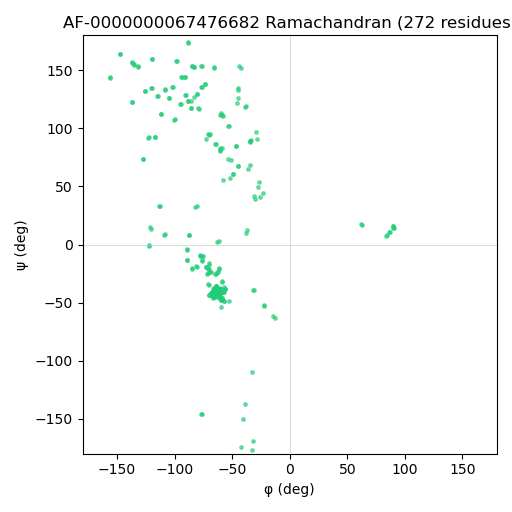8 120 ASP B O 1
ATOM 1999 N N . GLU B 1 121 ? 9.82 8.75 -4.125 1 91.56 121 GLU B N 1
ATOM 2000 C CA . GLU B 1 121 ? 8.43 8.891 -4.566 1 91.56 121 GLU B CA 1
ATOM 2001 C C . GLU B 1 121 ? 7.461 8.414 -3.488 1 91.56 121 GLU B C 1
ATOM 2003 O O . GLU B 1 121 ? 6.277 8.75 -3.525 1 91.56 121 GLU B O 1
ATOM 2008 N N . SER B 1 122 ? 8.016 7.664 -2.529 1 94.19 122 SER B N 1
ATOM 2009 C CA . SER B 1 122 ? 7.176 7.102 -1.475 1 94.19 122 SER B CA 1
ATOM 2010 C C . SER B 1 122 ? 7.512 7.715 -0.118 1 94.19 122 SER B C 1
ATOM 2012 O O . SER B 1 122 ? 7.375 7.055 0.916 1 94.19 122 SER B O 1
ATOM 2014 N N . ALA B 1 123 ? 7.91 8.992 -0.08 1 91.88 123 ALA B N 1
ATOM 2015 C CA . ALA B 1 123 ? 8.453 9.641 1.107 1 91.88 123 ALA B CA 1
ATOM 2016 C C . ALA B 1 123 ? 7.43 9.68 2.234 1 91.88 123 ALA B C 1
ATOM 2018 O O . ALA B 1 123 ? 7.793 9.734 3.412 1 91.88 123 ALA B O 1
ATOM 2019 N N . TYR B 1 124 ? 6.18 9.609 1.894 1 92.88 124 TYR B N 1
ATOM 2020 C CA . TYR B 1 124 ? 5.148 9.75 2.914 1 92.88 1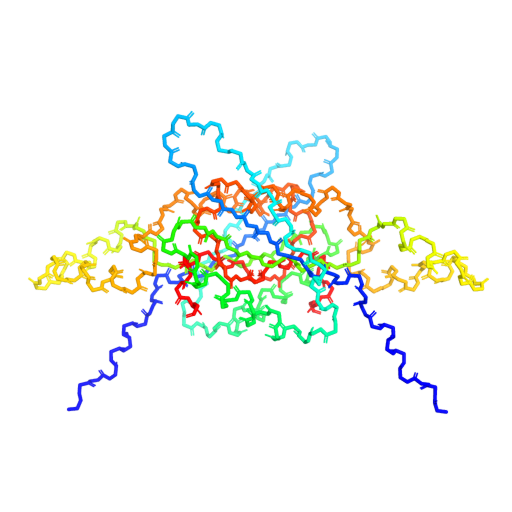24 TYR B CA 1
ATOM 2021 C C . TYR B 1 124 ? 4.457 8.422 3.184 1 92.88 124 TYR B C 1
ATOM 2023 O O . TYR B 1 124 ? 3.41 8.375 3.834 1 92.88 124 TYR B O 1
ATOM 2031 N N . VAL B 1 125 ? 5.031 7.301 2.59 1 93.38 125 VAL B N 1
ATOM 2032 C CA . VAL B 1 125 ? 4.559 5.938 2.805 1 93.38 125 VAL B CA 1
ATOM 2033 C C . VAL B 1 125 ? 5.457 5.234 3.822 1 93.38 125 VAL B C 1
ATOM 2035 O O . VAL B 1 125 ? 6.59 4.867 3.51 1 93.38 125 VAL B O 1
ATOM 2038 N N . THR B 1 126 ? 4.922 5.016 5.094 1 91.12 126 THR B N 1
ATOM 2039 C CA . THR B 1 126 ? 5.734 4.332 6.094 1 91.12 126 THR B CA 1
ATOM 2040 C C . THR B 1 126 ? 4.855 3.672 7.148 1 91.12 126 THR B C 1
ATOM 2042 O O . THR B 1 126 ? 3.73 4.117 7.395 1 91.12 126 THR B O 1
ATOM 2045 N N . GLY B 1 127 ? 5.297 2.512 7.598 1 88.19 127 GLY B N 1
ATOM 2046 C CA . GLY B 1 127 ? 4.734 1.871 8.773 1 88.19 127 GLY B CA 1
ATOM 2047 C C . GLY B 1 127 ? 3.582 0.94 8.453 1 88.19 127 GLY B C 1
ATOM 2048 O O . GLY B 1 127 ? 2.82 0.558 9.344 1 88.19 127 GLY B O 1
ATOM 2049 N N . ASN B 1 128 ? 3.383 0.58 7.23 1 87.56 128 ASN B N 1
ATOM 2050 C CA . ASN B 1 128 ? 2.197 -0.181 6.852 1 87.56 128 ASN B CA 1
ATOM 2051 C C . ASN B 1 128 ? 2.547 -1.343 5.926 1 87.56 128 ASN B C 1
ATOM 2053 O O . ASN B 1 128 ? 3.574 -1.312 5.246 1 87.56 128 ASN B O 1
ATOM 2057 N N . PRO B 1 129 ? 1.687 -2.33 5.973 1 87.06 129 PRO B N 1
ATOM 2058 C CA . PRO B 1 129 ? 1.835 -3.357 4.938 1 87.06 129 PRO B CA 1
ATOM 2059 C C . PRO B 1 129 ? 1.367 -2.883 3.566 1 87.06 129 PRO B C 1
ATOM 2061 O O . PRO B 1 129 ? 0.385 -2.141 3.467 1 87.06 129 PRO B O 1
ATOM 2064 N N . VAL B 1 130 ? 2.139 -3.244 2.611 1 91.06 130 VAL B N 1
ATOM 2065 C CA . VAL B 1 130 ? 1.715 -3.08 1.225 1 91.06 130 VAL B CA 1
ATOM 2066 C C . VAL B 1 130 ? 1.482 -4.449 0.59 1 91.06 130 VAL B C 1
ATOM 2068 O O . VAL B 1 130 ? 2.43 -5.211 0.378 1 91.06 130 VAL B O 1
ATOM 2071 N N . ILE B 1 131 ? 0.212 -4.691 0.303 1 89.44 131 ILE B N 1
ATOM 2072 C CA . ILE B 1 131 ? -0.198 -6.012 -0.171 1 89.44 131 ILE B CA 1
ATOM 2073 C C . ILE B 1 131 ? -0.082 -6.07 -1.691 1 89.44 131 ILE B C 1
ATOM 2075 O O . ILE B 1 131 ? -0.607 -5.203 -2.396 1 89.44 131 ILE B O 1
ATOM 2079 N N . ILE B 1 132 ? 0.673 -7.016 -2.139 1 92.06 132 ILE B N 1
ATOM 2080 C CA . ILE B 1 132 ? 0.804 -7.32 -3.559 1 92.06 132 ILE B CA 1
ATOM 2081 C C . ILE B 1 132 ? 0.545 -8.805 -3.795 1 92.06 132 ILE B C 1
ATOM 2083 O O . ILE B 1 132 ? 1.47 -9.562 -4.098 1 92.06 132 ILE B O 1
ATOM 2087 N N . ASP B 1 133 ? -0.804 -9.133 -3.691 1 90 133 ASP B N 1
ATOM 2088 C CA . ASP B 1 133 ? -1.117 -10.555 -3.699 1 90 133 ASP B CA 1
ATOM 2089 C C . ASP B 1 133 ? -2.051 -10.906 -4.855 1 90 133 ASP B C 1
ATOM 2091 O O . ASP B 1 133 ? -2.684 -11.969 -4.848 1 90 133 ASP B O 1
ATOM 2095 N N . GLY B 1 134 ? -2.199 -10.039 -5.797 1 90.44 134 GLY B N 1
ATOM 2096 C CA . GLY B 1 134 ? -3.049 -10.312 -6.945 1 90.44 134 GLY B CA 1
ATOM 2097 C C . GLY B 1 134 ? -4.5 -10.539 -6.57 1 90.44 134 GLY B C 1
ATOM 2098 O O . GLY B 1 134 ? -5.23 -11.227 -7.285 1 90.44 134 GLY B O 1
ATOM 2099 N N . GLY B 1 135 ? -4.859 -10.133 -5.414 1 87 135 GLY B N 1
ATOM 2100 C CA . GLY B 1 135 ? -6.242 -10.273 -4.996 1 87 135 GLY B CA 1
ATOM 2101 C C . GLY B 1 135 ? -6.523 -11.586 -4.293 1 87 135 GLY B C 1
ATOM 2102 O O . GLY B 1 135 ? -7.684 -11.969 -4.121 1 87 135 GLY B O 1
ATOM 2103 N N . TRP B 1 136 ? -5.52 -12.258 -3.865 1 83.56 136 TRP B N 1
ATOM 2104 C CA . TRP B 1 136 ? -5.68 -13.523 -3.162 1 83.56 136 TRP B CA 1
ATOM 2105 C C . TRP B 1 136 ? -6.555 -13.352 -1.925 1 83.56 136 TRP B C 1
ATOM 2107 O O . TRP B 1 136 ? -7.414 -14.195 -1.643 1 83.56 136 TRP B O 1
ATOM 2117 N N . SER B 1 137 ? -6.387 -12.297 -1.202 1 76.56 137 SER B N 1
ATOM 2118 C CA . SER B 1 137 ? -7.078 -12.086 0.067 1 76.56 137 SER B CA 1
ATOM 2119 C C . SER B 1 137 ? -8.43 -11.414 -0.145 1 76.56 137 SER B C 1
ATOM 2121 O O . SER B 1 137 ? -9.078 -11 0.815 1 76.56 137 SER B O 1
ATOM 2123 N N . LEU B 1 138 ? -8.859 -11.266 -1.388 1 76 138 LEU B N 1
ATOM 2124 C CA . LEU B 1 138 ? -10.156 -10.656 -1.666 1 76 138 LEU B CA 1
ATOM 2125 C C . LEU B 1 138 ? -11.289 -11.57 -1.235 1 76 138 LEU B C 1
ATOM 2127 O O . LEU B 1 138 ? -11.133 -12.797 -1.219 1 76 138 LEU B O 1
#

pLDDT: mean 73.79, std 22.71, range [19.16, 96.62]

Solvent-accessible surface area (backbone atoms only — not comparable to full-atom values): 14713 Å² total; per-residue (Å²): 132,77,72,80,78,67,74,58,76,61,53,37,51,34,34,37,41,27,18,53,67,58,67,91,85,58,81,54,74,65,59,67,45,62,49,70,83,40,61,65,82,45,50,71,66,53,50,43,49,49,29,18,52,55,15,62,75,28,35,82,76,45,33,30,22,27,29,40,35,34,28,56,51,64,38,72,68,51,51,50,58,28,60,71,38,97,49,34,70,60,44,46,48,56,57,35,71,59,27,63,61,65,55,63,41,46,64,61,48,55,46,44,49,48,51,45,50,28,33,66,57,27,71,41,43,30,26,44,62,42,63,38,31,39,36,50,88,93,132,78,72,81,78,66,75,59,78,58,54,38,51,34,34,37,41,28,17,54,66,60,68,80,90,57,82,57,74,67,58,67,45,61,49,69,83,41,63,66,82,44,51,71,64,54,50,42,51,50,30,18,53,55,15,62,74,28,36,81,76,44,35,30,22,28,29,39,34,35,27,57,52,64,39,72,68,52,50,50,57,29,60,71,38,99,50,34,68,58,45,46,50,56,57,34,71,60,29,63,62,66,54,65,42,46,65,62,49,54,48,43,50,49,51,46,51,29,32,67,58,27,70,41,42,29,28,43,62,43,63,38,32,38,36,51,89,92

InterPro domains:
  IPR002347 Short-chain dehydrogenase/reductase SDR [PF13561] (32-137)
  IPR002347 Short-chain dehydrogenase/reductase SDR [PR00081] (40-59)
  IPR002347 Short-chain dehydrogenase/reductase SDR [PR00081] (61-78)
  IPR002347 Short-chain dehydrogenase/reductase SDR [PR00081] (100-120)
  IPR020904 Short-chain dehydrogenase/reductase, conserved site [PS00061] (27-55)
  IPR036291 NAD(P)-binding domain superfamily [SSF51735] (32-138)
  IPR051122 SDR DHRS6-like [PTHR43477] (31-138)

Foldseek 3Di:
DPPPCCCVQLQFFKWKFKAAPDDPDDPPPLPRPRPDGPDSPDDPVVVLVVQQVVQVVCVVVLMAMEIETEGAEPDPVVQVVLVPDPDSVVSVVVSQVLQPQSDHHYPVVSVVVSVCCHDVVCSVPHSGYDYHYNVSVD/DPPPCCCVQLQFFKWKFKAAPDDDDDPPPLPRPRPDGPDSPDDPVVVLVVQQVVQVVCVVVLMAMEIETEGAEPDPVVQVVLVPDPDSVVSVVVSQVLQPQSDHHYPVVSVVVSVCCHDVVCSVPHSGYDYHYNVSVD

Organism: Equus caballus (NCBI:txid9796)

Secondary structure (DSSP, 8-state):
---------TT---EEEEEE---SSS-------EE----SSS-HHHHHHHHHHHHHHHGGGTEEEEEEEE--B--HHHHHHHHTSSSHHHHHHHHHHT-TTSSPBPHHHHHHHHHHHHSGGGTT--SSEEEESTTTT-/---------TT---EEEEEE---SSS-------EE----SSS-HHHHHHHHHHHHHHHGGGTEEEEEEEE--B--HHHHHHHHTSSSHHHHHHHHHHT-TTSSPBPHHHHHHHHHHHHSGGGTT--SSEEEESTTTT-

Radius of gyration: 20.24 Å; Cα contacts (8 Å, |Δi|>4): 503; chains: 2; bounding box: 43×69×58 Å

Sequence (276 aa):
QAPPRLFGCFSNQRFWIKGNRTRSGHKGEQQIGVVNRCVYSTTKAAVIGLTKSVAADFIQQGIRCNCVCPGTVDTPSLQERIQARPNPEEARSDFLKRQRTGRFATAEEIALLCVYLASDESAYVTGNPVIIDGGWSLQAPPRLFGCFSNQRFWIKGNRTRSGHKGEQQIGVVNRCVYSTTKAAVIGLTKSVAADFIQQGIRCNCVCPGTVDTPSLQERIQARPNPEEARSDFLKRQRTGRFATAEEIALLCVYLASDESAYVTGNPVIIDGGWSL

Nearest PDB structures (foldseek):
  2ag5-assembly1_D  TM=8.617E-01  e=5.029E-15  Homo sapiens
  7xqm-assembly1_D  TM=9.253E-01  e=2.423E-07  Thermus thermophilus HB27
  2d1y-assembly1_C  TM=9.422E-01  e=9.164E-07  Thermus thermophilus
  8pa2-assembly1_B  TM=9.281E-01  e=7.506E-07  Thermus thermophilus HB8
  4dqx-assembly1_A  TM=8.703E-01  e=2.768E-07  Rhizobium etli CFN 42